Protein AF-A0A7Y0QI27-F1 (afdb_monomer_lite)

Sequence (361 aa):
MPEPATVGGGTGGGQGPGGLGHGADDLVNPGGVTPGTPDTDGVDIPPRAPGTADEPPLGDGPSVGEPDGEPGRVAIDADGQPHLINTRDDLIAQQPNFEDALARELDEREVTVEAFTKLVRTPLHQLDPGDIDLLLDVRHAMPAVLADDVLQKLLQPEDARAILGDELFLELGGQALVDFLEGSKGNVSRTLDGFVARAADVMGLDTTSLFDKLVLGYSPSTFRAGDPMFGIRFRAGDAGDAFSSLAVPDDVLKALRELPLEIRHLDEGVRSDAIRSWFTDSHPDLAQWADRALDETNLFRGNGFGGSKADFAPEFRFESIFRMPEGAELWRIGPEGDQQLAAVFHAREWRLVAEQPGVAP

Secondary structure (DSSP, 8-state):
---------------PPPP----------PPP-PPPPPP------PPPP----PPPP-------PPP------EEEETT--EEE----HHHHTTSPPHHHHHHHHHHHTT--HHHHHHHHHS-GGG--HHHHHHHHHHHHHSPPPPTTSEEEEEEPHHHHHHHHHHHHHHHHH-HHHHHHTTT-------EE-SEEEEGGGGTT--HHHHHHHTTTTSTT----TTS-EEEEEEEGGGGGGGGGGEE-S-HHHHHGGG--HHHHTS-HHHHHHHHHHHHHHH-TTTHHHHHHHT-TT-S--SSSEEEETTEEEE-EEESS-EEPPTT-EEEEE-TTS-EEEEEEEETTEEEEEEE------

Organism: Cellulomonas fimi (NCBI:txid1708)

Foldseek 3Di:
DDDDDDDDDDDDDDDDDDDDDPDPPDPPPPDDDDDDDDDDDDDDDDDDDDDDDDDDDDDDPDDPPPPPDDQAFWWAFPVRDTAGAQQDPVNQLPDDAQVVQLVVLCVVVVHDLQNVLVLLLPALLQDDLVSLVSLVVSLVSGDDADQQFKKKDWDQLQLVCVAQPDPVSCVQQPPVLVVLCVPPHHDPDQKDFWKIAGCSHCAQDFQQQVCFQQVQPFPPGSDDQLTKIKMKMDGLNLLPPLSVQKFQLQVLSVVCSVDDPVLSPDDSVVSLVVSLVCCVVPVVVCSVVSVQLNPSRHQNVSSQWGGHDSHIGGMIGGPDMGGDGFQIWMWIQHRSRDIDTAWGQHPSGTTGTDTDPPPND

Structure (mmCIF, N/CA/C/O backbone):
data_AF-A0A7Y0QI27-F1
#
_entry.id   AF-A0A7Y0QI27-F1
#
loop_
_atom_site.group_PDB
_atom_site.id
_atom_site.type_symbol
_atom_site.label_atom_id
_atom_site.label_alt_id
_atom_site.label_comp_id
_atom_site.label_asym_id
_atom_site.label_entity_id
_atom_site.label_seq_id
_atom_site.pdbx_PDB_ins_code
_atom_site.Cartn_x
_atom_site.Cartn_y
_atom_site.Cartn_z
_atom_site.occupancy
_atom_site.B_iso_or_equiv
_atom_site.auth_seq_id
_atom_site.auth_comp_id
_atom_site.auth_asym_id
_atom_site.auth_atom_id
_atom_site.pdbx_PDB_model_num
ATOM 1 N N . MET A 1 1 ? 19.947 65.816 -10.118 1.00 45.41 1 MET A N 1
ATOM 2 C CA . MET A 1 1 ? 19.421 64.700 -10.926 1.00 45.41 1 MET A CA 1
ATOM 3 C C . MET A 1 1 ? 18.035 64.397 -10.390 1.00 45.41 1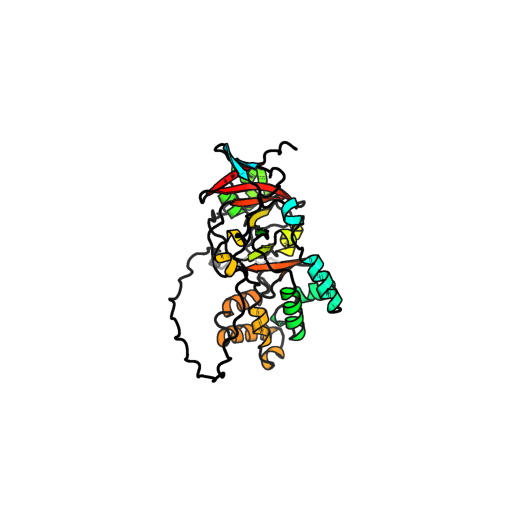 MET A C 1
ATOM 5 O O . MET A 1 1 ? 17.960 64.084 -9.209 1.00 45.41 1 MET A O 1
ATOM 9 N N . PRO A 1 2 ? 16.965 64.643 -11.159 1.00 41.97 2 PRO A N 1
ATOM 10 C CA . PRO A 1 2 ? 15.601 64.466 -10.681 1.00 41.97 2 PRO A CA 1
ATOM 11 C C . PRO A 1 2 ? 15.101 63.039 -10.941 1.00 41.97 2 PRO A C 1
ATOM 13 O O . PRO A 1 2 ? 15.469 62.416 -11.937 1.00 41.97 2 PRO A O 1
ATOM 16 N N . GLU A 1 3 ? 14.270 62.550 -10.025 1.00 43.56 3 GLU A N 1
ATOM 17 C CA . GLU A 1 3 ? 13.476 61.325 -10.151 1.00 43.56 3 GLU A CA 1
ATOM 18 C C . GLU A 1 3 ? 12.496 61.399 -11.332 1.00 43.56 3 GLU A C 1
ATOM 20 O O . GLU A 1 3 ? 11.999 62.485 -11.648 1.00 43.56 3 GLU A O 1
ATOM 25 N N . PRO A 1 4 ? 12.110 60.253 -11.915 1.00 50.72 4 PRO A N 1
ATOM 26 C CA . PRO A 1 4 ? 10.841 60.137 -12.608 1.00 50.72 4 PRO A CA 1
ATOM 27 C C . PRO A 1 4 ? 9.813 59.366 -11.769 1.00 50.72 4 PRO A C 1
ATOM 29 O O . PRO A 1 4 ? 10.045 58.247 -11.312 1.00 50.72 4 PRO A O 1
ATOM 32 N N . ALA A 1 5 ? 8.646 59.991 -11.629 1.00 42.41 5 ALA A N 1
ATOM 33 C CA . ALA A 1 5 ? 7.432 59.414 -11.082 1.00 42.41 5 ALA A CA 1
ATOM 34 C C . ALA A 1 5 ? 6.698 58.520 -12.105 1.00 42.41 5 ALA A C 1
ATOM 36 O O . ALA A 1 5 ? 6.599 58.849 -13.284 1.00 42.41 5 ALA A O 1
ATOM 37 N N . THR A 1 6 ? 6.175 57.415 -11.574 1.00 41.53 6 THR A N 1
ATOM 38 C CA . THR A 1 6 ? 4.878 56.745 -11.794 1.00 41.53 6 THR A CA 1
ATOM 39 C C . THR A 1 6 ? 4.228 56.720 -13.186 1.00 41.53 6 THR A C 1
ATOM 41 O O . THR A 1 6 ? 3.754 57.737 -13.684 1.00 41.53 6 THR A O 1
ATOM 44 N N . VAL A 1 7 ? 3.969 55.503 -13.689 1.00 35.88 7 VAL A N 1
ATOM 45 C CA . VAL A 1 7 ? 2.790 55.183 -14.520 1.00 35.88 7 VAL A CA 1
ATOM 46 C C . VAL A 1 7 ? 2.216 53.840 -14.059 1.00 35.88 7 VAL A C 1
ATOM 48 O O . VAL A 1 7 ? 2.919 52.835 -14.033 1.00 35.88 7 VAL A O 1
ATOM 51 N N . GLY A 1 8 ? 0.943 53.849 -13.661 1.00 31.64 8 GLY A N 1
ATOM 52 C CA . GLY A 1 8 ? 0.163 52.653 -13.357 1.00 31.64 8 GLY A CA 1
ATOM 53 C C . GLY A 1 8 ? -0.535 52.085 -14.591 1.00 31.64 8 GLY A C 1
ATOM 54 O O . GLY A 1 8 ? -0.702 52.766 -15.601 1.00 31.64 8 GLY A O 1
ATOM 55 N N . GLY A 1 9 ? -0.998 50.843 -14.472 1.00 29.86 9 GLY A N 1
ATOM 56 C CA . GLY A 1 9 ? -1.926 50.239 -15.419 1.00 29.86 9 GLY A CA 1
ATOM 57 C C . GLY A 1 9 ? -2.077 48.735 -15.213 1.00 29.86 9 GLY A C 1
ATOM 58 O O . GLY A 1 9 ? -1.084 48.024 -15.127 1.00 29.86 9 GLY A O 1
ATOM 59 N N . GLY A 1 10 ? -3.326 48.265 -15.195 1.00 27.64 10 GLY A N 1
ATOM 60 C CA . GLY A 1 10 ? -3.654 46.895 -15.594 1.00 27.64 10 GLY A CA 1
ATOM 61 C C . GLY A 1 10 ? -4.203 45.983 -14.505 1.00 27.64 10 GLY A C 1
ATOM 62 O O . GLY A 1 10 ? -3.518 45.097 -14.016 1.00 27.64 10 GLY A O 1
ATOM 63 N N . THR A 1 11 ? -5.487 46.150 -14.205 1.00 34.75 11 THR A N 1
ATOM 64 C CA . THR A 1 11 ? -6.376 45.099 -13.695 1.00 34.75 11 THR A CA 1
ATOM 65 C C . THR A 1 11 ? -6.359 43.874 -14.617 1.00 34.75 11 THR A C 1
ATOM 67 O O . THR A 1 11 ? -6.766 43.982 -15.774 1.00 34.75 11 THR A O 1
ATOM 70 N N . GLY A 1 12 ? -5.947 42.714 -14.105 1.00 27.89 12 GLY A N 1
ATOM 71 C CA . GLY A 1 12 ? -6.054 41.423 -14.784 1.00 27.89 12 GLY A CA 1
ATOM 72 C C . GLY A 1 12 ? -6.519 40.363 -13.795 1.00 27.89 12 GLY A C 1
ATOM 73 O O . GLY A 1 12 ? -5.736 39.891 -12.978 1.00 27.89 12 GLY A O 1
ATOM 74 N N . GLY A 1 13 ? -7.813 40.042 -13.832 1.00 32.53 13 GLY A N 1
ATOM 75 C CA . GLY A 1 13 ? -8.389 38.932 -13.081 1.00 32.53 13 GLY A CA 1
ATOM 76 C C . GLY A 1 13 ? -7.909 37.609 -13.667 1.00 32.53 13 GLY A C 1
ATOM 77 O O . GLY A 1 13 ? -8.304 37.245 -14.771 1.00 32.53 13 GLY A O 1
ATOM 78 N N . GLY A 1 14 ? -7.052 36.909 -12.928 1.00 25.64 14 GLY A N 1
ATOM 79 C CA . GLY A 1 14 ? -6.711 35.519 -13.193 1.00 25.64 14 GLY A CA 1
ATOM 80 C C . GLY A 1 14 ? -7.760 34.617 -12.559 1.00 25.64 14 GLY A C 1
ATOM 81 O O . GLY A 1 14 ? -7.806 34.483 -11.338 1.00 25.64 14 GLY A O 1
ATOM 82 N N . GLN A 1 15 ? -8.614 34.023 -13.390 1.00 31.62 15 GLN A N 1
ATOM 83 C CA . GLN A 1 15 ? -9.361 32.821 -13.036 1.00 31.62 15 GLN A CA 1
ATOM 84 C C . GLN A 1 15 ? -8.342 31.733 -12.683 1.00 31.62 15 GLN A C 1
ATOM 86 O O . GLN A 1 15 ? -7.547 31.330 -13.531 1.00 31.62 15 GLN A O 1
ATOM 91 N N . GLY A 1 16 ? -8.323 31.316 -11.418 1.00 26.94 16 GLY A N 1
ATOM 92 C CA . GLY A 1 16 ? -7.515 30.185 -10.978 1.00 26.94 16 GLY A CA 1
ATOM 93 C C . GLY A 1 16 ? -8.040 28.884 -11.599 1.00 26.94 16 GLY A C 1
ATOM 94 O O . GLY A 1 16 ? -9.259 28.740 -11.742 1.00 26.94 16 GLY A O 1
ATOM 95 N N . PRO A 1 17 ? -7.161 27.945 -11.985 1.00 32.09 17 PRO A N 1
ATOM 96 C CA . PRO A 1 17 ? -7.593 26.622 -12.403 1.00 32.09 17 PRO A CA 1
ATOM 97 C C . PRO A 1 17 ? -8.220 25.896 -11.207 1.00 32.09 17 PRO A C 1
ATOM 99 O O . PRO A 1 17 ? -7.683 25.909 -10.099 1.00 32.09 17 PRO A O 1
ATOM 102 N N . GLY A 1 18 ? -9.410 25.342 -11.445 1.00 27.08 18 GLY A N 1
ATOM 103 C CA . GLY A 1 18 ? -10.237 24.676 -10.450 1.00 27.08 18 GLY A CA 1
ATOM 104 C C . GLY A 1 18 ? -9.540 23.477 -9.816 1.00 27.08 18 GLY A C 1
ATOM 105 O O . GLY A 1 18 ? -8.802 22.746 -10.474 1.00 27.08 18 GLY A O 1
ATOM 106 N N . GLY A 1 19 ? -9.801 23.297 -8.521 1.00 25.94 19 GLY A N 1
ATOM 107 C CA . GLY A 1 19 ? -9.359 22.141 -7.760 1.00 25.94 19 GLY A CA 1
ATOM 108 C C . GLY A 1 19 ? -9.926 20.855 -8.351 1.00 25.94 19 GLY A C 1
ATOM 109 O O . GLY A 1 19 ? -11.138 20.713 -8.517 1.00 25.94 19 GLY A O 1
ATOM 110 N N . LEU A 1 20 ? -9.026 19.928 -8.662 1.00 29.33 20 LEU A N 1
ATOM 111 C CA . LEU A 1 20 ? -9.353 18.539 -8.931 1.00 29.33 20 LEU A CA 1
ATOM 112 C C . LEU A 1 20 ? -9.717 17.903 -7.590 1.00 29.33 20 LEU A C 1
ATOM 114 O O . LEU A 1 20 ? -8.858 17.629 -6.757 1.00 29.33 20 LEU A O 1
ATOM 118 N N . GLY A 1 21 ? -11.017 17.755 -7.359 1.00 27.84 21 GLY A N 1
ATOM 119 C CA . GLY A 1 21 ? -11.525 16.945 -6.268 1.00 27.84 21 GLY A CA 1
ATOM 120 C C . GLY A 1 21 ? -11.250 15.478 -6.571 1.00 27.84 21 GLY A C 1
ATOM 121 O O . GLY A 1 21 ? -11.711 14.962 -7.588 1.00 27.84 21 GLY A O 1
ATOM 122 N N . HIS A 1 22 ? -10.536 14.802 -5.675 1.00 37.50 22 HIS A N 1
ATOM 123 C CA . HIS A 1 22 ? -10.571 13.348 -5.581 1.00 37.50 22 HIS A CA 1
ATOM 124 C C . HIS A 1 22 ? -11.907 12.944 -4.955 1.00 37.50 22 HIS A C 1
ATOM 126 O O . HIS A 1 22 ? -12.010 12.648 -3.771 1.00 37.50 22 HIS A O 1
ATOM 132 N N . GLY A 1 23 ? -12.956 13.020 -5.769 1.00 29.55 23 GLY A N 1
ATOM 133 C CA . GLY A 1 23 ? -14.203 12.313 -5.547 1.00 29.55 23 GLY A CA 1
ATOM 134 C C . GLY A 1 23 ? -14.191 11.080 -6.434 1.00 29.55 23 GLY A C 1
ATOM 135 O O . GLY A 1 23 ? -14.099 11.198 -7.654 1.00 29.55 23 GLY A O 1
ATOM 136 N N . ALA A 1 24 ? -14.274 9.906 -5.822 1.00 41.31 24 ALA A N 1
ATOM 137 C CA . ALA A 1 24 ? -14.662 8.676 -6.492 1.00 41.31 24 ALA A CA 1
ATOM 138 C C . ALA A 1 24 ? -16.160 8.734 -6.855 1.00 41.31 24 ALA A C 1
ATOM 140 O O . ALA A 1 24 ? -16.949 7.949 -6.344 1.00 41.31 24 ALA A O 1
ATOM 141 N N . ASP A 1 25 ? -16.543 9.676 -7.720 1.00 31.98 25 ASP A N 1
ATOM 142 C CA . ASP A 1 25 ? -17.892 9.782 -8.272 1.00 31.98 25 ASP A CA 1
ATOM 143 C C . ASP A 1 25 ? -17.832 9.807 -9.809 1.00 31.98 25 ASP A C 1
ATOM 145 O O . ASP A 1 25 ? -17.052 10.539 -10.418 1.00 31.98 25 ASP A O 1
ATOM 149 N N . ASP A 1 26 ? -18.691 8.971 -10.399 1.00 31.70 26 ASP A N 1
ATOM 150 C CA . ASP A 1 26 ? -18.937 8.708 -11.824 1.00 31.70 26 ASP A CA 1
ATOM 151 C C . ASP A 1 26 ? -17.940 7.814 -12.588 1.00 31.70 26 ASP A C 1
ATOM 153 O O . ASP A 1 26 ? -17.485 8.111 -13.693 1.00 31.70 26 ASP A O 1
ATOM 157 N N . LEU A 1 27 ? -17.768 6.585 -12.087 1.00 33.28 27 LEU A N 1
ATOM 158 C CA . LEU A 1 27 ? -17.639 5.425 -12.976 1.00 33.28 27 LEU A CA 1
ATOM 159 C C . LEU A 1 27 ? -19.010 5.108 -13.598 1.00 33.28 27 LEU A C 1
ATOM 161 O O . LEU A 1 27 ? -19.742 4.223 -13.153 1.00 33.28 27 LEU A O 1
ATOM 165 N N . VAL A 1 28 ? -19.363 5.838 -14.658 1.00 31.03 28 VAL A N 1
ATOM 166 C CA . VAL A 1 28 ? -20.395 5.387 -15.597 1.00 31.03 28 VAL A CA 1
ATOM 167 C C . VAL A 1 28 ? -19.848 4.150 -16.297 1.00 31.03 28 VAL A C 1
ATOM 169 O O . VAL A 1 28 ? -19.005 4.246 -17.180 1.00 31.03 28 VAL A O 1
ATOM 172 N N . ASN A 1 29 ? -20.331 2.989 -15.872 1.00 30.31 29 ASN A N 1
ATOM 173 C CA . ASN A 1 29 ? -20.113 1.693 -16.500 1.00 30.31 29 ASN A CA 1
ATOM 174 C C . ASN A 1 29 ? -20.606 1.745 -17.967 1.00 30.31 29 ASN A C 1
ATOM 176 O O . ASN A 1 29 ? -21.825 1.809 -18.177 1.00 30.31 29 ASN A O 1
ATOM 180 N N . PRO A 1 30 ? -19.738 1.758 -19.001 1.00 29.45 30 PRO A N 1
ATOM 181 C CA . PRO A 1 30 ? -20.207 1.584 -20.364 1.00 29.45 30 PRO A CA 1
ATOM 182 C C . PRO A 1 30 ? -20.560 0.106 -20.530 1.00 29.45 30 PRO A C 1
ATOM 184 O O . PRO A 1 30 ? -19.752 -0.781 -20.273 1.00 29.45 30 PRO A O 1
ATOM 187 N N . GLY A 1 31 ? -21.820 -0.139 -20.886 1.00 25.55 31 GLY A N 1
ATOM 188 C CA . GLY A 1 31 ? -22.453 -1.449 -20.841 1.00 25.55 31 GLY A CA 1
ATOM 189 C C . GLY A 1 31 ? -21.630 -2.585 -21.447 1.00 25.55 31 GLY A C 1
ATOM 190 O O . GLY A 1 31 ? -21.031 -2.456 -22.513 1.00 25.55 31 GLY A O 1
ATOM 191 N N . GLY A 1 32 ? -21.689 -3.727 -20.760 1.00 27.64 32 GLY A N 1
ATOM 192 C CA . GLY A 1 32 ? -21.178 -4.996 -21.243 1.00 27.64 32 GLY A CA 1
ATOM 193 C C . GLY A 1 32 ? -21.753 -5.336 -22.613 1.00 27.64 32 GLY A C 1
ATOM 194 O O . GLY A 1 32 ? -22.955 -5.553 -22.775 1.00 27.64 32 GLY A O 1
ATOM 195 N N . VAL A 1 33 ? -20.859 -5.412 -23.590 1.00 27.62 33 VAL A N 1
ATOM 196 C CA . VAL A 1 33 ? -21.078 -6.125 -24.840 1.00 27.62 33 VAL A CA 1
ATOM 197 C C . VAL A 1 33 ? -20.253 -7.394 -24.708 1.00 27.62 33 VAL A C 1
ATOM 199 O O . VAL A 1 33 ? -19.030 -7.328 -24.696 1.00 27.62 33 VAL A O 1
ATOM 202 N N . THR A 1 34 ? -20.904 -8.539 -24.537 1.00 29.23 34 THR A N 1
ATOM 203 C CA . THR A 1 34 ? -20.257 -9.851 -24.604 1.00 29.23 34 THR A CA 1
ATOM 204 C C . THR A 1 34 ? -19.854 -10.135 -26.053 1.00 29.23 34 THR A C 1
ATOM 206 O O . THR A 1 34 ? -20.738 -10.237 -26.910 1.00 29.23 34 THR A O 1
ATOM 209 N N . PRO A 1 35 ? -18.559 -10.298 -26.378 1.00 30.19 35 PRO A N 1
ATOM 210 C CA . PRO A 1 35 ? -18.157 -10.862 -27.655 1.00 30.19 35 PRO A CA 1
ATOM 211 C C . PRO A 1 35 ? -18.324 -12.381 -27.582 1.00 30.19 35 PRO A C 1
ATOM 213 O O . PRO A 1 35 ? -17.867 -13.030 -26.641 1.00 30.19 35 PRO A O 1
ATOM 216 N N . GLY A 1 36 ? -19.033 -12.931 -28.566 1.00 28.00 36 GLY A N 1
ATOM 217 C CA . GLY A 1 36 ? -19.278 -14.360 -28.692 1.00 28.00 36 GLY A CA 1
ATOM 218 C C . GLY A 1 36 ? -17.986 -15.171 -28.775 1.00 28.00 36 GLY A C 1
ATOM 219 O O . GLY A 1 36 ? -16.999 -14.761 -29.382 1.00 28.00 36 GLY A O 1
ATOM 220 N N . THR A 1 37 ? -18.034 -16.342 -28.155 1.00 30.31 37 THR A N 1
ATOM 221 C CA . THR A 1 37 ? -17.027 -17.397 -28.209 1.00 30.31 37 THR A CA 1
ATOM 222 C C . THR A 1 37 ? -16.809 -17.838 -29.664 1.00 30.31 37 THR A C 1
ATOM 224 O O . THR A 1 37 ? -17.794 -18.174 -30.325 1.00 30.31 37 THR A O 1
ATOM 227 N N . PRO A 1 38 ? -15.573 -17.864 -30.194 1.00 31.70 38 PRO A N 1
ATOM 228 C CA . PRO A 1 38 ? -15.295 -18.576 -31.429 1.00 31.70 38 PRO A CA 1
ATOM 229 C C . PRO A 1 38 ? -15.170 -20.076 -31.148 1.00 31.70 38 PRO A C 1
ATOM 231 O O . PRO A 1 38 ? -14.455 -20.490 -30.233 1.00 31.70 38 PRO A O 1
ATOM 234 N N . ASP A 1 39 ? -15.872 -20.861 -31.963 1.00 31.98 39 ASP A N 1
ATOM 235 C CA . ASP A 1 39 ? -15.743 -22.311 -32.082 1.00 31.98 39 ASP A CA 1
ATOM 236 C C . ASP A 1 39 ? -14.271 -22.713 -32.259 1.00 31.98 39 ASP A C 1
ATOM 238 O O . ASP A 1 39 ? -13.591 -22.248 -33.177 1.00 31.98 39 ASP A O 1
ATOM 242 N N . THR A 1 40 ? -13.778 -23.598 -31.392 1.00 33.50 40 THR A N 1
ATOM 243 C CA . THR A 1 40 ? -12.509 -24.294 -31.603 1.00 33.50 40 THR A CA 1
ATOM 244 C C . THR A 1 40 ? -12.770 -25.629 -32.285 1.00 33.50 40 THR A C 1
ATOM 246 O O . THR A 1 40 ? -13.382 -26.543 -31.731 1.00 33.50 40 THR A O 1
ATOM 249 N N . ASP A 1 41 ? -12.290 -25.707 -33.524 1.00 31.61 41 ASP A N 1
ATOM 250 C CA . ASP A 1 41 ? -12.228 -26.913 -34.336 1.00 31.61 41 ASP A CA 1
ATOM 251 C C . ASP A 1 41 ? -11.461 -28.043 -33.639 1.00 31.61 41 ASP A C 1
ATOM 253 O O . ASP A 1 41 ? -10.467 -27.847 -32.933 1.00 31.61 41 ASP A O 1
ATOM 257 N N . GLY A 1 42 ? -11.971 -29.251 -33.867 1.00 30.25 42 GLY A N 1
ATOM 258 C CA . GLY A 1 42 ? -11.597 -30.467 -33.173 1.00 30.25 42 GLY A CA 1
ATOM 259 C C . GLY A 1 42 ? -10.205 -30.997 -33.498 1.00 30.25 42 GLY A C 1
ATOM 260 O O . GLY A 1 42 ? -9.735 -30.982 -34.637 1.00 30.25 42 GLY A O 1
ATOM 261 N N . VAL A 1 43 ? -9.596 -31.585 -32.470 1.00 32.09 43 VAL A N 1
ATOM 262 C CA . VAL A 1 43 ? -8.495 -32.536 -32.604 1.00 32.09 43 VAL A CA 1
ATOM 263 C C . VAL A 1 43 ? -8.921 -33.835 -31.925 1.00 32.09 43 VAL A C 1
ATOM 265 O O . VAL A 1 43 ? -9.120 -33.888 -30.712 1.00 32.09 43 VAL A O 1
ATOM 268 N N . ASP A 1 44 ? -9.091 -34.871 -32.746 1.00 30.61 44 ASP A N 1
ATOM 269 C CA . ASP A 1 44 ? -9.387 -36.252 -32.366 1.00 30.61 44 ASP A CA 1
ATOM 270 C C . ASP A 1 44 ? -8.301 -36.818 -31.434 1.00 30.61 44 ASP A C 1
ATOM 272 O O . ASP A 1 44 ? -7.157 -37.034 -31.845 1.00 30.61 44 ASP A O 1
ATOM 276 N N . ILE A 1 45 ? -8.674 -37.127 -30.189 1.00 34.91 45 ILE A N 1
ATOM 277 C CA . ILE A 1 45 ? -7.879 -37.963 -29.280 1.00 34.91 45 ILE A CA 1
ATOM 278 C C . ILE A 1 45 ? -8.558 -39.341 -29.201 1.00 34.91 45 ILE A C 1
ATOM 280 O O . ILE A 1 45 ? -9.736 -39.416 -28.844 1.00 34.91 45 ILE A O 1
ATOM 284 N N . PRO A 1 46 ? -7.861 -40.451 -29.515 1.00 37.34 46 PRO A N 1
ATOM 285 C CA . PRO A 1 46 ? -8.465 -41.779 -29.503 1.00 37.34 46 PRO A CA 1
ATOM 286 C C . PRO A 1 46 ? -8.853 -42.231 -28.080 1.00 37.34 46 PRO A C 1
ATOM 288 O O . PRO A 1 46 ? -8.149 -41.921 -27.113 1.00 37.34 46 PRO A O 1
ATOM 291 N N . PRO A 1 47 ? -9.943 -43.011 -27.932 1.00 39.34 47 PRO A N 1
ATOM 292 C CA . PRO A 1 47 ? -10.478 -43.397 -26.631 1.00 39.34 47 PRO A CA 1
ATOM 293 C C . PRO A 1 47 ? -9.560 -44.392 -25.909 1.00 39.34 47 PRO A C 1
ATOM 295 O O . PRO A 1 47 ? -9.196 -45.444 -26.440 1.00 39.34 47 PRO A O 1
ATOM 298 N N . ARG A 1 48 ? -9.216 -44.069 -24.659 1.00 34.91 48 ARG A N 1
ATOM 299 C CA . ARG A 1 48 ? -8.482 -44.946 -23.739 1.00 34.91 48 ARG A CA 1
ATOM 300 C C . ARG A 1 48 ? -9.469 -45.895 -23.044 1.00 34.91 48 ARG A C 1
ATOM 302 O O . ARG A 1 48 ? -10.527 -45.473 -22.590 1.00 34.91 48 ARG A O 1
ATOM 309 N N . ALA A 1 49 ? -9.121 -47.180 -23.004 1.00 38.28 49 ALA A N 1
ATOM 310 C CA . ALA A 1 49 ? -9.930 -48.270 -22.455 1.00 38.28 49 ALA A CA 1
ATOM 311 C C . ALA A 1 49 ? -10.266 -48.096 -20.952 1.00 38.28 49 ALA A C 1
ATOM 313 O O . ALA A 1 49 ? -9.469 -47.502 -20.222 1.00 38.28 49 ALA A O 1
ATOM 314 N N . PRO A 1 50 ? -11.400 -48.650 -20.470 1.00 38.53 50 PRO A N 1
ATOM 315 C CA . PRO A 1 50 ? -11.833 -48.510 -19.084 1.00 38.53 50 PRO A CA 1
ATOM 316 C C . PRO A 1 50 ? -11.007 -49.424 -18.170 1.00 38.53 50 PRO A C 1
ATOM 318 O O . PRO A 1 50 ? -11.121 -50.648 -18.220 1.00 38.53 50 PRO A O 1
ATOM 321 N N . GLY A 1 51 ? -10.157 -48.819 -17.342 1.00 33.91 51 GLY A N 1
ATOM 322 C CA . GLY A 1 51 ? -9.495 -49.489 -16.228 1.00 33.91 51 GLY A CA 1
ATOM 323 C C . GLY A 1 51 ? -10.340 -49.351 -14.967 1.00 33.91 51 GLY A C 1
ATOM 324 O O . GLY A 1 51 ? -10.583 -48.244 -14.502 1.00 33.91 51 GLY A O 1
ATOM 325 N N . THR A 1 52 ? -10.787 -50.481 -14.429 1.00 44.50 52 THR A N 1
ATOM 326 C CA . THR A 1 52 ? -11.365 -50.616 -13.090 1.00 44.50 52 THR A CA 1
ATOM 327 C C . THR A 1 52 ? -10.289 -50.344 -12.041 1.00 44.50 52 THR A C 1
ATOM 329 O O . THR A 1 52 ? -9.323 -51.105 -11.956 1.00 44.50 52 THR A O 1
ATOM 332 N N . ALA A 1 53 ? -10.456 -49.287 -11.251 1.00 38.03 53 ALA A N 1
ATOM 333 C CA . ALA A 1 53 ? -9.686 -49.053 -10.038 1.00 38.03 53 ALA A CA 1
ATOM 334 C C . ALA A 1 53 ? -10.665 -48.775 -8.895 1.00 38.03 53 ALA A C 1
ATOM 336 O O . ALA A 1 53 ? -11.553 -47.936 -9.025 1.00 38.03 53 ALA A O 1
ATOM 337 N N . ASP A 1 54 ? -10.506 -49.560 -7.835 1.00 36.19 54 ASP A N 1
ATOM 338 C CA . ASP A 1 54 ? -11.267 -49.541 -6.594 1.00 36.19 54 ASP A CA 1
ATOM 339 C C . ASP A 1 54 ? -11.379 -48.132 -5.992 1.00 36.19 54 ASP A C 1
ATOM 341 O O . ASP A 1 54 ? -10.379 -47.430 -5.825 1.00 36.19 54 ASP A O 1
ATOM 345 N N . GLU A 1 55 ? -12.604 -47.743 -5.630 1.00 36.56 55 GLU A N 1
ATOM 346 C CA . GLU A 1 55 ? -12.864 -46.585 -4.775 1.00 36.56 55 GLU A CA 1
ATOM 347 C C . GLU A 1 55 ? -12.298 -46.848 -3.366 1.00 36.56 55 GLU A C 1
ATOM 349 O O . GLU A 1 55 ? -12.669 -47.844 -2.733 1.00 36.56 55 GLU A O 1
ATOM 354 N N . PRO A 1 56 ? -11.433 -45.972 -2.825 1.00 42.12 56 PRO A N 1
ATOM 355 C CA . PRO A 1 56 ? -11.142 -45.979 -1.402 1.00 42.12 56 PRO A CA 1
ATOM 356 C C . PRO A 1 56 ? -12.360 -45.438 -0.631 1.00 42.12 56 PRO A C 1
ATOM 358 O O . PRO A 1 56 ? -13.111 -44.612 -1.157 1.00 42.12 56 PRO A O 1
ATOM 361 N N . PRO A 1 57 ? -12.582 -45.890 0.616 1.00 42.53 57 PRO A N 1
ATOM 362 C CA . PRO A 1 57 ? -13.722 -45.452 1.407 1.00 42.53 57 PRO A CA 1
ATOM 363 C C . PRO A 1 57 ? -13.668 -43.939 1.627 1.00 42.53 57 PRO A C 1
ATOM 365 O O . PRO A 1 57 ? -12.614 -43.387 1.942 1.00 42.53 57 PRO A O 1
ATOM 368 N N . LEU A 1 58 ? -14.831 -43.301 1.472 1.00 40.69 58 LEU A N 1
ATOM 369 C CA . LEU A 1 58 ? -15.122 -41.932 1.887 1.00 40.69 58 LEU A CA 1
ATOM 370 C C . LEU A 1 58 ? -14.677 -41.753 3.345 1.00 40.69 58 LEU A C 1
ATOM 372 O O . LEU A 1 58 ? -15.367 -42.182 4.268 1.00 40.69 58 LEU A O 1
ATOM 376 N N . GLY A 1 59 ? -13.487 -41.183 3.527 1.00 34.09 59 GLY A N 1
ATOM 377 C CA . GLY A 1 59 ? -13.016 -40.710 4.817 1.00 34.09 59 GLY A CA 1
ATOM 378 C C . GLY A 1 59 ? -13.869 -39.526 5.239 1.00 34.09 59 GLY A C 1
ATOM 379 O O . GLY A 1 59 ? -14.163 -38.650 4.421 1.00 34.09 59 GLY A O 1
ATOM 380 N N . ASP A 1 60 ? -14.288 -39.547 6.500 1.00 39.56 60 ASP A N 1
ATOM 381 C CA . ASP A 1 60 ? -14.995 -38.459 7.159 1.00 39.56 60 ASP A CA 1
ATOM 382 C C . ASP A 1 60 ? -14.342 -37.113 6.818 1.00 39.56 60 ASP A C 1
ATOM 384 O O . ASP A 1 60 ? -13.115 -36.981 6.805 1.00 39.56 60 ASP A O 1
ATOM 388 N N . GLY A 1 61 ? -15.185 -36.137 6.468 1.00 37.62 61 GLY A N 1
ATOM 389 C CA . GLY A 1 61 ? -14.759 -34.814 6.024 1.00 37.62 61 GLY A CA 1
ATOM 390 C C . GLY A 1 61 ? -13.808 -34.135 7.015 1.00 37.62 61 GLY A C 1
ATOM 391 O O . GLY A 1 61 ? -13.741 -34.532 8.180 1.00 37.62 61 GLY A O 1
ATOM 392 N N . PRO A 1 62 ? -13.071 -33.100 6.574 1.00 33.78 62 PRO A N 1
ATOM 393 C CA . PRO A 1 62 ? -12.154 -32.380 7.441 1.00 33.78 62 PRO A CA 1
ATOM 394 C C . PRO A 1 62 ? -12.926 -31.852 8.650 1.00 33.78 62 PRO A C 1
ATOM 396 O O . PRO A 1 62 ? -13.750 -30.944 8.545 1.00 33.78 62 PRO A O 1
ATOM 399 N N . SER A 1 63 ? -12.668 -32.467 9.803 1.00 33.38 63 SER A N 1
ATOM 400 C CA . SER A 1 63 ? -13.017 -31.912 11.097 1.00 33.38 63 SER A CA 1
ATOM 401 C C . SER A 1 63 ? -12.337 -30.553 11.161 1.00 33.38 63 SER A C 1
ATOM 403 O O . SER A 1 63 ? -11.109 -30.484 11.172 1.00 33.38 63 SER A O 1
ATOM 405 N N . VAL A 1 64 ? -13.132 -29.484 11.152 1.00 38.81 64 VAL A N 1
ATOM 406 C CA . VAL A 1 64 ? -12.683 -28.147 11.539 1.00 38.81 64 VAL A CA 1
ATOM 407 C C . VAL A 1 64 ? -12.129 -28.322 12.947 1.00 38.81 64 VAL A C 1
ATOM 409 O O . VAL A 1 64 ? -12.890 -28.567 13.881 1.00 38.81 64 VAL A O 1
ATOM 412 N N . GLY A 1 65 ? -10.803 -28.367 13.073 1.00 36.34 65 GLY A N 1
ATOM 413 C CA . GLY A 1 65 ? -10.160 -28.434 14.374 1.00 36.34 65 GLY A CA 1
ATOM 414 C C . GLY A 1 65 ? -10.620 -27.219 15.160 1.00 36.34 65 GLY A C 1
ATOM 415 O O . GLY A 1 65 ? -10.492 -26.098 14.668 1.00 36.34 65 GLY A O 1
ATOM 416 N N . GLU A 1 66 ? -11.200 -27.442 16.338 1.00 38.12 66 GLU A N 1
ATOM 417 C CA . GLU A 1 66 ? -11.318 -26.372 17.319 1.00 38.12 66 GLU A CA 1
ATOM 418 C C . GLU A 1 66 ? -9.903 -25.814 17.505 1.00 38.12 66 GLU A C 1
ATOM 420 O O . GLU A 1 66 ? -8.990 -26.589 17.805 1.00 38.12 66 GLU A O 1
ATOM 425 N N . PRO A 1 67 ? -9.668 -24.522 17.227 1.00 47.19 67 PRO A N 1
ATOM 426 C CA . PRO A 1 67 ? -8.358 -23.954 17.455 1.00 47.19 67 PRO A CA 1
ATOM 427 C C . PRO A 1 67 ? -8.083 -24.082 18.952 1.00 47.19 67 PRO A C 1
ATOM 429 O O . PRO A 1 67 ? -8.840 -23.542 19.760 1.00 47.19 67 PRO A O 1
ATOM 432 N N . ASP A 1 68 ? -7.010 -24.790 19.312 1.00 46.00 68 ASP A N 1
ATOM 433 C CA . ASP A 1 68 ? -6.386 -24.793 20.644 1.00 46.00 68 ASP A CA 1
ATOM 434 C C . ASP A 1 68 ? -5.809 -23.389 20.939 1.00 46.00 68 ASP A C 1
ATOM 436 O O . ASP A 1 68 ? -4.612 -23.195 21.149 1.00 46.00 68 ASP A O 1
ATOM 440 N N . GLY A 1 69 ? -6.659 -22.368 20.835 1.00 48.41 69 GLY A N 1
ATOM 441 C CA . GLY A 1 69 ? -6.294 -20.968 20.846 1.00 48.41 69 GLY A CA 1
ATOM 442 C C . GLY A 1 69 ? -6.082 -20.502 22.270 1.00 48.41 69 GLY A C 1
ATOM 443 O O . GLY A 1 69 ? -6.977 -20.616 23.112 1.00 48.41 69 GLY A O 1
ATOM 444 N N . GLU A 1 70 ? -4.917 -19.907 22.524 1.00 53.66 70 GLU A N 1
ATOM 445 C CA . GLU A 1 70 ? -4.807 -18.925 23.596 1.00 53.66 70 GLU A CA 1
ATOM 446 C C . GLU A 1 70 ? -6.034 -18.001 23.541 1.00 53.66 70 GLU A C 1
ATOM 448 O O . GLU A 1 70 ? -6.452 -17.632 22.436 1.00 53.66 70 GLU A O 1
ATOM 453 N N . PRO A 1 71 ? -6.648 -17.652 24.686 1.00 60.00 71 PRO A N 1
ATOM 454 C CA . PRO A 1 71 ? -7.803 -16.769 24.692 1.00 60.00 71 PRO A CA 1
ATOM 455 C C . PRO A 1 71 ? -7.428 -15.481 23.957 1.00 60.00 71 PRO A C 1
ATOM 457 O O . PRO A 1 71 ? -6.629 -14.681 24.446 1.00 60.00 71 PRO A O 1
ATOM 460 N N . GLY A 1 72 ? -7.960 -15.325 22.741 1.00 68.94 72 GLY A N 1
ATOM 461 C CA . GLY A 1 72 ? -7.651 -14.180 21.902 1.00 68.94 72 GLY A CA 1
ATOM 462 C C . GLY A 1 72 ? -8.032 -12.895 22.626 1.00 68.94 72 GLY A C 1
ATOM 463 O O . GLY A 1 72 ? -8.953 -12.874 23.449 1.00 68.94 72 GLY A O 1
ATOM 464 N N . ARG A 1 73 ? -7.301 -11.811 22.356 1.00 84.94 73 ARG A N 1
ATOM 465 C CA . ARG A 1 73 ? -7.642 -10.520 22.956 1.00 84.94 73 ARG A CA 1
ATOM 466 C C . ARG A 1 73 ? -9.024 -10.094 22.481 1.00 84.94 73 ARG A C 1
ATOM 468 O O . ARG A 1 73 ? -9.365 -10.259 21.311 1.00 84.94 73 ARG A O 1
ATOM 475 N N . VAL A 1 74 ? -9.802 -9.554 23.410 1.00 90.62 74 VAL A N 1
ATOM 476 C CA . VAL A 1 74 ? -11.165 -9.098 23.161 1.00 90.62 74 VAL A CA 1
ATOM 477 C C . VAL A 1 74 ? -11.199 -7.583 23.304 1.00 90.62 74 VAL A C 1
ATOM 479 O O . VAL A 1 74 ? -10.737 -7.030 24.306 1.00 90.62 74 VAL A O 1
ATOM 482 N N . ALA A 1 75 ? -11.765 -6.916 22.307 1.00 92.44 75 ALA A N 1
ATOM 483 C CA . ALA A 1 75 ? -12.144 -5.516 22.381 1.00 92.44 75 ALA A CA 1
ATOM 484 C C . ALA A 1 75 ? -13.628 -5.429 22.753 1.00 92.44 75 ALA A C 1
ATOM 486 O O . ALA A 1 75 ? -14.427 -6.235 22.286 1.00 92.44 75 ALA A O 1
ATOM 487 N N . ILE A 1 76 ? -14.008 -4.472 23.595 1.00 94.69 76 ILE A N 1
ATOM 488 C CA . ILE A 1 76 ? -15.415 -4.246 23.947 1.00 94.69 76 ILE A CA 1
ATOM 489 C C . ILE A 1 76 ? -15.852 -2.924 23.324 1.00 94.69 76 ILE A C 1
ATOM 491 O O . ILE A 1 76 ? -15.151 -1.919 23.478 1.00 94.69 76 ILE A O 1
ATOM 495 N N . ASP A 1 77 ? -16.980 -2.923 22.616 1.00 95.25 77 ASP A N 1
ATOM 496 C CA . ASP A 1 77 ? -17.564 -1.692 22.081 1.00 95.25 77 ASP A CA 1
ATOM 497 C C . ASP A 1 77 ? -18.422 -0.939 23.115 1.00 95.25 77 ASP A C 1
ATOM 499 O O . ASP A 1 77 ? -18.622 -1.379 24.250 1.00 95.25 77 ASP A O 1
ATOM 503 N N . ALA A 1 78 ? -18.939 0.230 22.727 1.00 92.19 78 ALA A N 1
ATOM 504 C CA . ALA A 1 78 ? -19.769 1.067 23.595 1.00 92.19 78 ALA A CA 1
ATOM 505 C C . ALA A 1 78 ? -21.083 0.396 24.054 1.00 92.19 78 ALA A C 1
ATOM 507 O O . ALA A 1 78 ? -21.631 0.780 25.089 1.00 92.19 78 ALA A O 1
ATOM 508 N N . ASP A 1 79 ? -21.572 -0.604 23.314 1.00 94.81 79 ASP A N 1
ATOM 509 C CA . ASP A 1 79 ? -22.773 -1.374 23.647 1.00 94.81 79 ASP A CA 1
ATOM 510 C C . ASP A 1 79 ? -22.451 -2.568 24.574 1.00 94.81 79 ASP A C 1
ATOM 512 O O . ASP A 1 79 ? -23.351 -3.289 25.015 1.00 94.81 79 ASP A O 1
ATOM 516 N N . GLY A 1 80 ? -21.171 -2.772 24.910 1.00 94.06 80 GLY A N 1
ATOM 517 C CA . GLY A 1 80 ? -20.693 -3.888 25.722 1.00 94.06 80 GLY A CA 1
ATOM 518 C C . GLY A 1 80 ? -20.524 -5.188 24.933 1.00 94.06 80 GLY A C 1
ATOM 519 O O . GLY A 1 80 ? -20.368 -6.249 25.543 1.00 94.06 80 GLY A O 1
ATOM 520 N N . GLN A 1 81 ? -20.579 -5.135 23.600 1.00 95.31 81 GLN A N 1
ATOM 521 C CA . GLN A 1 81 ? -20.431 -6.306 22.747 1.00 95.31 81 GLN A CA 1
ATOM 522 C C . GLN A 1 81 ? -18.932 -6.663 22.613 1.00 95.31 81 GLN A C 1
ATOM 524 O O . GLN A 1 81 ? -18.108 -5.768 22.391 1.00 95.31 81 GLN A O 1
ATOM 529 N N . PRO A 1 82 ? -18.559 -7.949 22.789 1.00 94.88 82 PRO A N 1
ATOM 530 C CA . PRO A 1 82 ? -17.186 -8.408 22.623 1.00 94.88 82 PRO A CA 1
ATOM 531 C C . PRO A 1 82 ? -16.810 -8.744 21.173 1.00 94.88 82 PRO A C 1
ATOM 533 O O . PRO A 1 82 ? -17.407 -9.617 20.539 1.00 94.88 82 PRO A O 1
ATOM 536 N N . HIS A 1 83 ? -15.708 -8.148 20.723 1.00 94.31 83 HIS A N 1
ATOM 537 C CA . HIS A 1 83 ? -15.078 -8.356 19.422 1.00 94.31 83 HIS A CA 1
ATOM 538 C C . HIS A 1 83 ? -13.746 -9.085 19.595 1.00 94.31 83 HIS A C 1
ATOM 540 O O . HIS A 1 83 ? -12.879 -8.638 20.346 1.00 94.31 83 HIS A O 1
ATOM 546 N N . LEU A 1 84 ? -13.571 -10.214 18.909 1.00 92.44 84 LEU A N 1
ATOM 547 C CA . LEU A 1 84 ? -12.299 -10.936 18.895 1.00 92.44 84 LEU A CA 1
ATOM 548 C C . LEU A 1 84 ? -11.306 -10.216 17.978 1.00 92.44 84 LEU A C 1
ATOM 550 O O . LEU A 1 84 ? -11.624 -9.971 16.817 1.00 92.44 84 LEU A O 1
ATOM 554 N N . ILE A 1 85 ? -10.110 -9.924 18.487 1.00 92.62 85 ILE A N 1
ATOM 555 C CA . ILE A 1 85 ? -9.057 -9.258 17.718 1.00 92.62 85 ILE A CA 1
ATOM 556 C C . ILE A 1 85 ? -8.197 -10.318 17.023 1.00 92.62 85 ILE A C 1
ATOM 558 O O . ILE A 1 85 ? -7.523 -11.114 17.682 1.00 92.62 85 ILE A O 1
ATOM 562 N N . ASN A 1 86 ? -8.198 -10.308 15.694 1.00 92.00 86 ASN A N 1
ATOM 563 C CA . ASN A 1 86 ? -7.610 -11.333 14.837 1.00 92.00 86 ASN A CA 1
ATOM 564 C C . ASN A 1 86 ? -6.506 -10.814 13.905 1.00 92.00 86 ASN A C 1
ATOM 566 O O . ASN A 1 86 ? -5.906 -11.627 13.200 1.00 92.00 86 ASN A O 1
ATOM 570 N N . THR A 1 87 ? -6.220 -9.505 13.890 1.00 95.12 87 THR A N 1
ATOM 571 C CA . THR A 1 87 ? -5.182 -8.909 13.019 1.00 95.12 87 THR A CA 1
ATOM 572 C C . THR A 1 87 ? -4.027 -8.247 13.785 1.00 95.12 87 THR A C 1
ATOM 574 O O . THR A 1 87 ? -3.409 -7.279 13.337 1.00 95.12 87 THR A O 1
ATOM 577 N N . ARG A 1 88 ? -3.714 -8.788 14.968 1.00 91.31 88 ARG A N 1
ATOM 578 C CA . ARG A 1 88 ? -2.599 -8.334 15.812 1.00 91.31 88 ARG A CA 1
ATOM 579 C C . ARG A 1 88 ? -1.236 -8.732 15.247 1.00 91.31 88 ARG A C 1
ATOM 581 O O . ARG A 1 88 ? -1.100 -9.769 14.601 1.00 91.31 88 ARG A O 1
ATOM 588 N N . ASP A 1 89 ? -0.213 -7.954 15.589 1.00 92.25 89 ASP A N 1
ATOM 589 C CA . ASP A 1 89 ? 1.166 -8.176 15.138 1.00 92.25 89 ASP A CA 1
ATOM 590 C C . ASP A 1 89 ? 1.726 -9.559 15.513 1.00 92.25 89 ASP A C 1
ATOM 592 O O . ASP A 1 89 ? 2.454 -10.145 14.727 1.00 92.25 89 ASP A O 1
ATOM 596 N N . ASP A 1 90 ? 1.369 -10.139 16.662 1.00 89.50 90 ASP A N 1
ATOM 597 C CA . ASP A 1 90 ? 1.810 -11.489 17.061 1.00 89.50 90 ASP A CA 1
ATOM 598 C C . ASP A 1 90 ? 1.198 -12.613 16.210 1.00 89.50 90 ASP A C 1
ATOM 600 O O . ASP A 1 90 ? 1.802 -13.678 16.060 1.00 89.50 90 ASP A O 1
ATOM 604 N N . LEU A 1 91 ? 0.022 -12.372 15.625 1.00 88.81 91 LEU A N 1
ATOM 605 C CA . LEU A 1 91 ? -0.592 -13.267 14.643 1.00 88.81 91 LEU A CA 1
ATOM 606 C C . LEU A 1 91 ? 0.020 -13.047 13.254 1.00 88.81 91 LEU A C 1
ATOM 608 O O . LEU A 1 91 ? 0.285 -14.005 12.531 1.00 88.81 91 LEU A O 1
ATOM 612 N N . ILE A 1 92 ? 0.292 -11.789 12.901 1.00 94.38 92 ILE A N 1
ATOM 613 C CA . ILE A 1 92 ? 0.895 -11.399 11.621 1.00 94.38 92 ILE A CA 1
ATOM 614 C C . ILE A 1 92 ? 2.353 -11.860 11.520 1.00 94.38 92 ILE A C 1
ATOM 616 O O . ILE A 1 92 ? 2.774 -12.301 10.457 1.00 94.38 92 ILE A O 1
ATOM 620 N N . ALA A 1 93 ? 3.117 -11.817 12.614 1.00 93.06 93 ALA A N 1
ATOM 621 C CA . ALA A 1 93 ? 4.538 -12.172 12.653 1.00 93.06 93 ALA A CA 1
ATOM 622 C C . ALA A 1 93 ? 4.828 -13.632 12.265 1.00 93.06 93 ALA A C 1
ATOM 624 O O . ALA A 1 93 ? 5.978 -13.993 12.028 1.00 93.06 93 ALA A O 1
ATOM 625 N N . GLN A 1 94 ? 3.796 -14.476 12.219 1.00 90.94 94 GLN A N 1
ATOM 626 C CA . GLN A 1 94 ? 3.888 -15.869 11.786 1.00 90.94 94 GLN A CA 1
ATOM 627 C C . GLN A 1 94 ? 3.727 -16.025 10.263 1.00 90.94 94 GLN A C 1
ATOM 629 O O . GLN A 1 94 ? 3.996 -17.102 9.731 1.00 90.94 94 GLN A O 1
ATOM 634 N N . GLN A 1 95 ? 3.285 -14.978 9.559 1.00 93.69 95 GLN A N 1
ATOM 635 C CA . GLN A 1 95 ? 3.092 -14.990 8.111 1.00 93.69 95 GLN A CA 1
ATOM 636 C C . GLN A 1 95 ? 4.432 -14.806 7.377 1.00 93.69 95 GLN A C 1
ATOM 638 O O . GLN A 1 95 ? 5.324 -14.120 7.881 1.00 93.69 95 GLN A O 1
ATOM 643 N N . PRO A 1 96 ? 4.597 -15.378 6.169 1.00 92.62 96 PRO A N 1
ATOM 644 C CA . PRO A 1 96 ? 5.818 -15.205 5.387 1.00 92.62 96 PRO A CA 1
ATOM 645 C C . PRO A 1 96 ? 6.082 -13.733 5.036 1.00 92.62 96 PRO A C 1
ATOM 647 O O . PRO A 1 96 ? 5.297 -13.118 4.309 1.00 92.62 96 PRO A O 1
ATOM 650 N N . ASN A 1 97 ? 7.217 -13.188 5.475 1.00 87.62 97 ASN A N 1
ATOM 651 C CA . ASN A 1 97 ? 7.682 -11.851 5.096 1.00 87.62 97 ASN A CA 1
ATOM 652 C C . ASN A 1 97 ? 8.309 -11.879 3.687 1.00 87.62 97 ASN A C 1
ATOM 654 O O . ASN A 1 97 ? 9.030 -12.814 3.333 1.00 87.62 97 ASN A O 1
ATOM 658 N N . PHE A 1 98 ? 8.033 -10.863 2.865 1.00 94.06 98 PHE A N 1
ATOM 659 C CA . PHE A 1 98 ? 8.664 -10.722 1.553 1.00 94.06 98 PHE A CA 1
ATOM 660 C C . PHE A 1 98 ? 10.179 -10.485 1.610 1.00 94.06 98 PHE A C 1
ATOM 662 O O . PHE A 1 98 ? 10.854 -10.842 0.655 1.00 94.06 98 PHE A O 1
ATOM 669 N N . GLU A 1 99 ? 10.730 -9.901 2.679 1.00 93.81 99 GLU A N 1
ATOM 670 C CA . GLU A 1 99 ? 12.160 -9.559 2.759 1.00 93.81 99 GLU A CA 1
ATOM 671 C C . GLU A 1 99 ? 13.051 -10.808 2.708 1.00 93.81 99 GLU A C 1
ATOM 673 O O . GLU A 1 99 ? 14.065 -10.811 2.009 1.00 93.81 99 GLU A O 1
ATOM 678 N N . ASP A 1 100 ? 12.628 -11.899 3.354 1.00 93.06 100 ASP A N 1
ATOM 679 C CA . ASP A 1 100 ? 13.327 -13.189 3.306 1.00 93.06 100 ASP A CA 1
ATOM 680 C C . ASP A 1 100 ? 13.282 -13.800 1.899 1.00 93.06 100 ASP A C 1
ATOM 682 O O . ASP A 1 100 ? 14.290 -14.295 1.386 1.00 93.06 100 ASP A O 1
ATOM 686 N N . ALA A 1 101 ? 12.111 -13.743 1.253 1.00 95.19 101 ALA A N 1
ATOM 687 C CA . ALA A 1 101 ? 11.954 -14.204 -0.121 1.00 95.19 101 ALA A CA 1
ATOM 688 C C . ALA A 1 101 ? 12.814 -13.362 -1.070 1.00 95.19 101 ALA A C 1
ATOM 690 O O . ALA A 1 101 ? 13.573 -13.911 -1.859 1.00 95.19 101 ALA A O 1
ATOM 691 N N . LEU A 1 102 ? 12.764 -12.036 -0.944 1.00 96.69 102 LEU A N 1
ATOM 692 C CA . LEU A 1 102 ? 13.536 -11.096 -1.745 1.00 96.69 102 LEU A CA 1
ATOM 693 C C . LEU A 1 102 ? 15.035 -11.362 -1.614 1.00 96.69 102 LEU A C 1
ATOM 695 O O . LEU A 1 102 ? 15.712 -11.480 -2.629 1.00 96.69 102 LEU A O 1
ATOM 699 N N . ALA A 1 103 ? 15.551 -11.501 -0.392 1.00 97.06 103 ALA A N 1
ATOM 700 C CA . ALA A 1 103 ? 16.966 -11.776 -0.166 1.00 97.06 103 ALA A CA 1
ATOM 701 C C . ALA A 1 103 ? 17.424 -13.050 -0.895 1.00 97.06 103 ALA A C 1
ATOM 703 O O . ALA A 1 103 ? 18.468 -13.038 -1.546 1.00 97.06 103 ALA A O 1
ATOM 704 N N . ARG A 1 104 ? 16.619 -14.121 -0.843 1.00 97.19 104 ARG A N 1
ATOM 705 C CA . ARG A 1 104 ? 16.888 -15.365 -1.577 1.00 97.19 104 ARG A CA 1
ATOM 706 C C . ARG A 1 104 ? 16.838 -15.162 -3.093 1.00 97.19 104 ARG A C 1
ATOM 708 O O . ARG A 1 104 ? 17.765 -15.568 -3.783 1.00 97.19 104 ARG A O 1
ATOM 715 N N . GLU A 1 105 ? 15.784 -14.533 -3.614 1.00 97.88 105 GLU A N 1
ATOM 716 C CA . GLU A 1 105 ? 15.614 -14.348 -5.063 1.00 97.88 105 GLU A CA 1
ATOM 717 C C . GLU A 1 105 ? 16.713 -13.471 -5.677 1.00 97.88 105 GLU A C 1
ATOM 719 O O . GLU A 1 105 ? 17.126 -13.707 -6.816 1.00 97.88 105 GLU A O 1
ATOM 724 N N . LEU A 1 106 ? 17.190 -12.472 -4.930 1.00 97.75 106 LEU A N 1
ATOM 725 C CA . LEU A 1 106 ? 18.289 -11.604 -5.341 1.00 97.75 106 LEU A CA 1
ATOM 726 C C . LEU A 1 106 ? 19.641 -12.333 -5.319 1.00 97.75 106 LEU A C 1
ATOM 728 O O . LEU A 1 106 ? 20.412 -12.181 -6.267 1.00 97.75 106 LEU A O 1
ATOM 732 N N . ASP A 1 107 ? 19.903 -13.163 -4.303 1.00 98.06 107 ASP A N 1
ATOM 733 C CA . ASP A 1 107 ? 21.111 -14.000 -4.225 1.00 98.06 107 ASP A CA 1
ATOM 734 C C . ASP A 1 107 ? 21.180 -15.002 -5.390 1.00 98.06 107 ASP A C 1
ATOM 736 O O . ASP A 1 107 ? 22.183 -15.060 -6.099 1.00 98.06 107 ASP A O 1
ATOM 740 N N . GLU A 1 108 ? 20.076 -15.705 -5.676 1.00 97.94 108 GLU A N 1
ATOM 741 C CA . GLU A 1 108 ? 19.982 -16.669 -6.786 1.00 97.94 108 GLU A CA 1
ATOM 742 C C . GLU A 1 108 ? 20.231 -16.042 -8.170 1.00 97.94 108 GLU A C 1
ATOM 744 O O . GLU A 1 108 ? 20.643 -16.736 -9.101 1.00 97.94 108 GLU A O 1
ATOM 749 N N . ARG A 1 109 ? 19.986 -14.734 -8.313 1.00 97.81 109 ARG A N 1
ATOM 750 C CA . ARG A 1 109 ? 20.157 -13.974 -9.565 1.00 97.81 109 ARG A CA 1
ATOM 751 C C . ARG A 1 109 ? 21.430 -13.131 -9.592 1.00 97.81 109 ARG A C 1
ATOM 753 O O . ARG A 1 109 ? 21.648 -12.415 -10.565 1.00 97.81 109 ARG A O 1
ATOM 760 N N . GLU A 1 110 ? 22.254 -13.204 -8.547 1.00 97.94 110 GLU A N 1
ATOM 761 C CA . GLU A 1 110 ? 23.471 -12.400 -8.385 1.00 97.94 110 GLU A CA 1
ATOM 762 C C . GLU A 1 110 ? 23.205 -10.876 -8.454 1.00 97.94 110 GLU A C 1
ATOM 764 O O . GLU A 1 110 ? 24.038 -10.095 -8.923 1.00 97.94 110 GLU A O 1
ATOM 769 N N . VAL A 1 111 ? 22.038 -10.429 -7.969 1.00 98.06 111 VAL A N 1
ATOM 770 C CA . VAL A 1 111 ? 21.628 -9.015 -7.933 1.00 98.06 111 VAL A CA 1
ATOM 771 C C . VAL A 1 111 ? 21.768 -8.479 -6.510 1.00 98.06 111 VAL A C 1
ATOM 773 O O . VAL A 1 111 ? 21.304 -9.084 -5.551 1.00 98.06 111 VAL A O 1
ATOM 776 N N . THR A 1 112 ? 22.393 -7.314 -6.333 1.00 97.12 112 THR A N 1
ATOM 777 C CA . THR A 1 112 ? 22.470 -6.690 -5.003 1.00 97.12 112 THR A CA 1
ATOM 778 C C . THR A 1 112 ? 21.154 -6.003 -4.640 1.00 97.12 112 THR A C 1
ATOM 780 O O . THR A 1 112 ? 20.455 -5.487 -5.511 1.00 97.12 112 THR A O 1
ATOM 783 N N . VAL A 1 113 ? 20.852 -5.903 -3.340 1.00 95.06 113 VAL A N 1
ATOM 784 C CA . VAL A 1 113 ? 19.695 -5.128 -2.852 1.00 95.06 113 VAL A CA 1
ATOM 785 C C . VAL A 1 113 ? 19.737 -3.692 -3.379 1.00 95.06 113 VAL A C 1
ATOM 787 O O . VAL A 1 113 ? 18.735 -3.201 -3.873 1.00 95.06 113 VAL A O 1
ATOM 790 N N . GLU A 1 114 ? 20.903 -3.037 -3.376 1.00 95.06 114 GLU A N 1
ATOM 791 C CA . GLU A 1 114 ? 21.053 -1.673 -3.905 1.00 95.06 114 GLU A CA 1
ATOM 792 C C . GLU A 1 114 ? 20.708 -1.576 -5.402 1.00 95.06 114 GLU A C 1
ATOM 794 O O . GLU A 1 114 ? 20.001 -0.652 -5.817 1.00 95.06 114 GLU A O 1
ATOM 799 N N . ALA A 1 115 ? 21.178 -2.529 -6.215 1.00 96.25 115 ALA A N 1
ATOM 800 C CA . ALA A 1 115 ? 20.870 -2.568 -7.641 1.00 96.25 115 ALA A CA 1
ATOM 801 C C . ALA A 1 115 ? 19.372 -2.795 -7.877 1.00 96.25 115 ALA A C 1
ATOM 803 O O . ALA A 1 115 ? 18.775 -2.111 -8.707 1.00 96.25 115 ALA A O 1
ATOM 804 N N . PHE A 1 116 ? 18.752 -3.690 -7.105 1.00 96.44 116 PHE A N 1
ATOM 805 C CA . PHE A 1 116 ? 17.323 -3.953 -7.207 1.00 96.44 116 PHE A CA 1
ATOM 806 C C . PHE A 1 116 ? 16.468 -2.774 -6.715 1.00 96.44 116 PHE A C 1
ATOM 808 O O . PHE A 1 116 ? 15.533 -2.371 -7.399 1.00 96.44 116 PHE A O 1
ATOM 815 N N . THR A 1 117 ? 16.825 -2.127 -5.602 1.00 93.81 117 THR A N 1
ATOM 816 C CA . THR A 1 117 ? 16.171 -0.893 -5.133 1.00 93.81 117 THR A CA 1
ATOM 817 C C . THR A 1 117 ? 16.250 0.209 -6.188 1.00 93.81 117 THR A C 1
ATOM 819 O O . THR A 1 117 ? 15.278 0.934 -6.412 1.00 93.81 117 THR A O 1
ATOM 822 N N . LYS A 1 118 ? 17.397 0.349 -6.867 1.00 93.81 118 LYS A N 1
ATOM 823 C CA . LYS A 1 118 ? 17.533 1.283 -7.988 1.00 93.81 118 LYS A CA 1
ATOM 824 C C . LYS A 1 118 ? 16.588 0.905 -9.129 1.00 93.81 118 LYS A C 1
ATOM 826 O O . LYS A 1 118 ? 15.898 1.786 -9.631 1.00 93.81 118 LYS A O 1
ATOM 831 N N . LEU A 1 119 ? 16.529 -0.376 -9.485 1.00 95.12 119 LEU A N 1
ATOM 832 C CA . LEU A 1 119 ? 15.672 -0.902 -10.544 1.00 95.12 119 LEU A CA 1
ATOM 833 C C . LEU A 1 119 ? 14.176 -0.662 -10.273 1.00 95.12 119 LEU A C 1
ATOM 835 O O . LEU A 1 119 ? 13.489 -0.118 -11.132 1.00 95.12 119 LEU A O 1
ATOM 839 N N . VAL A 1 120 ? 13.686 -0.957 -9.064 1.00 93.81 120 VAL A N 1
ATOM 840 C CA . VAL A 1 120 ? 12.295 -0.681 -8.633 1.00 93.81 120 VAL A CA 1
ATOM 841 C C . VAL A 1 120 ? 11.928 0.803 -8.785 1.00 93.81 120 VAL A C 1
ATOM 843 O O . VAL A 1 120 ? 10.764 1.158 -8.980 1.00 93.81 120 VAL A O 1
ATOM 846 N N . ARG A 1 121 ? 12.918 1.698 -8.714 1.00 91.00 121 ARG A N 1
ATOM 847 C CA . ARG A 1 121 ? 12.725 3.148 -8.823 1.00 91.00 121 ARG A CA 1
ATOM 848 C C . ARG A 1 121 ? 12.908 3.706 -10.224 1.00 91.00 121 ARG A C 1
ATOM 850 O O . ARG A 1 121 ? 12.527 4.860 -10.436 1.00 91.00 121 ARG A O 1
ATOM 857 N N . THR A 1 122 ? 13.489 2.937 -11.136 1.00 92.75 122 THR A N 1
ATOM 858 C CA . THR A 1 122 ? 13.685 3.348 -12.523 1.00 92.75 122 THR A CA 1
ATOM 859 C C . THR A 1 122 ? 12.315 3.589 -13.173 1.00 92.75 122 THR A C 1
ATOM 861 O O . THR A 1 122 ? 11.455 2.706 -13.116 1.00 92.75 122 THR A O 1
ATOM 864 N N . PRO A 1 123 ? 12.065 4.774 -13.765 1.00 92.56 123 PRO A N 1
ATOM 865 C CA . PRO A 1 123 ? 10.823 5.045 -14.483 1.00 92.56 123 PRO A CA 1
ATOM 866 C C . PRO A 1 123 ? 10.564 4.006 -15.575 1.00 92.56 123 PRO A C 1
ATOM 868 O O . PRO A 1 123 ? 11.492 3.598 -16.273 1.00 92.56 123 PRO A O 1
ATOM 871 N N . LEU A 1 124 ? 9.301 3.623 -15.784 1.00 93.50 124 LEU A N 1
ATOM 872 C CA . LEU A 1 124 ? 8.954 2.537 -16.711 1.00 93.50 124 LEU A CA 1
ATOM 873 C C . LEU A 1 124 ? 9.498 2.731 -18.133 1.00 93.50 124 LEU A C 1
ATOM 875 O O . LEU A 1 124 ? 9.925 1.775 -18.771 1.00 93.50 124 LEU A O 1
ATOM 879 N N . HIS A 1 125 ? 9.519 3.970 -18.629 1.00 94.19 125 HIS A N 1
ATOM 880 C CA . HIS A 1 125 ? 10.028 4.282 -19.966 1.00 94.19 125 HIS A CA 1
ATOM 881 C C . HIS A 1 125 ? 11.558 4.125 -20.092 1.00 94.19 125 HIS A C 1
ATOM 883 O O . HIS A 1 125 ? 12.088 4.076 -21.204 1.00 94.19 125 HIS A O 1
ATOM 889 N N . GLN A 1 126 ? 12.280 4.037 -18.975 1.00 95.00 126 GLN A N 1
ATOM 890 C CA . GLN A 1 126 ? 13.731 3.857 -18.940 1.00 95.00 126 GLN A CA 1
ATOM 891 C C . GLN A 1 126 ? 14.152 2.394 -18.762 1.00 95.00 126 GLN A C 1
ATOM 893 O O . GLN A 1 126 ? 15.320 2.092 -18.995 1.00 95.00 126 GLN A O 1
ATOM 898 N N . LEU A 1 127 ? 13.230 1.501 -18.387 1.00 95.25 127 LEU A N 1
ATOM 899 C CA . LEU A 1 127 ? 13.523 0.080 -18.214 1.00 95.25 127 LEU A CA 1
ATOM 900 C C . LEU A 1 127 ? 13.861 -0.574 -19.558 1.00 95.25 127 LEU A C 1
ATOM 902 O O . LEU A 1 127 ? 13.138 -0.420 -20.552 1.00 95.25 127 LEU A O 1
ATOM 906 N N . ASP A 1 128 ? 14.948 -1.338 -19.585 1.00 95.62 128 ASP A N 1
ATOM 907 C CA . ASP A 1 128 ? 15.247 -2.221 -20.707 1.00 95.62 128 ASP A CA 1
ATOM 908 C C . ASP A 1 128 ? 14.479 -3.562 -20.591 1.00 95.62 128 ASP A C 1
ATOM 910 O O . ASP A 1 128 ? 13.830 -3.829 -19.578 1.00 95.62 128 ASP A O 1
ATOM 914 N N . PRO A 1 129 ? 14.455 -4.411 -21.637 1.00 96.19 129 PRO A N 1
ATOM 915 C CA . PRO A 1 129 ? 13.750 -5.692 -21.566 1.00 96.19 129 PRO A CA 1
ATOM 916 C C . PRO A 1 129 ? 14.220 -6.619 -20.433 1.00 96.19 129 PRO A C 1
ATOM 918 O O . PRO A 1 129 ? 13.390 -7.294 -19.833 1.00 96.19 129 PRO A O 1
ATOM 921 N N . GLY A 1 130 ? 15.521 -6.645 -20.126 1.00 97.50 130 GLY A N 1
ATOM 922 C CA . GLY A 1 130 ? 16.070 -7.483 -19.058 1.00 97.50 130 GLY A CA 1
ATOM 923 C C . GLY A 1 130 ? 15.688 -6.971 -17.671 1.00 97.50 130 GLY A C 1
ATOM 924 O O . GLY A 1 130 ? 15.358 -7.765 -16.795 1.00 97.50 130 GLY A O 1
ATOM 925 N N . ASP A 1 131 ? 15.654 -5.652 -17.498 1.00 97.38 131 ASP A N 1
ATOM 926 C CA . ASP A 1 131 ? 15.145 -4.976 -16.303 1.00 97.38 131 ASP A CA 1
ATOM 927 C C . ASP A 1 131 ? 13.662 -5.306 -16.040 1.00 97.38 131 ASP A C 1
ATOM 929 O O . ASP A 1 131 ? 13.271 -5.598 -14.907 1.00 97.38 131 ASP A O 1
ATOM 933 N N . ILE A 1 132 ? 12.836 -5.295 -17.095 1.00 97.44 132 ILE A N 1
ATOM 934 C CA . ILE A 1 132 ? 11.415 -5.681 -17.036 1.00 97.44 132 ILE A CA 1
ATOM 935 C C . ILE A 1 132 ? 11.273 -7.142 -16.600 1.00 97.44 132 ILE A C 1
ATOM 937 O O . ILE A 1 132 ? 10.473 -7.443 -15.712 1.00 97.44 132 ILE A O 1
ATOM 941 N N . ASP A 1 133 ? 12.050 -8.042 -17.207 1.00 97.88 133 ASP A N 1
ATOM 942 C CA . ASP A 1 133 ? 12.020 -9.464 -16.873 1.00 97.88 133 ASP A CA 1
ATOM 943 C C . ASP A 1 133 ? 12.459 -9.716 -15.431 1.00 97.88 133 ASP A C 1
ATOM 945 O O . ASP A 1 133 ? 11.761 -10.414 -14.699 1.00 97.88 133 ASP A O 1
ATOM 949 N N . LEU A 1 134 ? 13.539 -9.072 -14.983 1.00 97.88 134 LEU A N 1
ATOM 950 C CA . LEU A 1 134 ? 14.023 -9.191 -13.611 1.00 97.88 134 LEU A CA 1
ATOM 951 C C . LEU A 1 134 ? 12.986 -8.703 -12.587 1.00 97.88 134 LEU A C 1
ATOM 953 O O . LEU A 1 134 ? 12.764 -9.375 -11.579 1.00 97.88 134 LEU A O 1
ATOM 957 N N . LEU A 1 135 ? 12.332 -7.561 -12.831 1.00 97.12 135 LEU A N 1
ATOM 958 C CA . LEU A 1 135 ? 11.277 -7.051 -11.947 1.00 97.12 135 LEU A CA 1
ATOM 959 C C . LEU A 1 135 ? 10.093 -8.016 -11.854 1.00 97.12 135 LEU A C 1
ATOM 961 O O . LEU A 1 135 ? 9.627 -8.292 -10.748 1.00 97.12 135 LEU A O 1
ATOM 965 N N . LEU A 1 136 ? 9.622 -8.533 -12.992 1.00 97.19 136 LEU A N 1
ATOM 966 C CA . LEU A 1 136 ? 8.497 -9.469 -13.034 1.00 97.19 136 LEU A CA 1
ATOM 967 C C . LEU A 1 136 ? 8.845 -10.792 -12.347 1.00 97.19 136 LEU A C 1
ATOM 969 O O . LEU A 1 136 ? 8.067 -11.268 -11.521 1.00 97.19 136 LEU A O 1
ATOM 973 N N . ASP A 1 137 ? 10.029 -11.340 -12.615 1.00 97.50 137 ASP A N 1
ATOM 974 C CA . ASP A 1 137 ? 10.483 -12.598 -12.026 1.00 97.50 137 ASP A CA 1
ATOM 975 C C . ASP A 1 137 ? 10.625 -12.489 -10.504 1.00 97.50 137 ASP A C 1
ATOM 977 O O . ASP A 1 137 ? 10.120 -13.344 -9.775 1.00 97.50 137 ASP A O 1
ATOM 981 N N . VAL A 1 138 ? 11.266 -11.424 -10.002 1.00 97.44 138 VAL A N 1
ATOM 982 C CA . VAL A 1 138 ? 11.387 -11.201 -8.552 1.00 97.44 138 VAL A CA 1
ATOM 983 C C . VAL A 1 138 ? 10.011 -10.963 -7.936 1.00 97.44 138 VAL A C 1
ATOM 985 O O . VAL A 1 138 ? 9.699 -11.535 -6.892 1.00 97.44 138 VAL A O 1
ATOM 988 N N . ARG A 1 139 ? 9.144 -10.170 -8.579 1.00 96.06 139 ARG A N 1
ATOM 989 C CA . ARG A 1 139 ? 7.808 -9.883 -8.048 1.00 96.06 139 ARG A CA 1
ATOM 990 C C . ARG A 1 139 ? 6.932 -11.130 -7.949 1.00 96.06 139 ARG A C 1
ATOM 992 O O . ARG A 1 139 ? 6.197 -11.256 -6.968 1.00 96.06 139 ARG A O 1
ATOM 999 N N . HIS A 1 140 ? 6.976 -12.019 -8.941 1.00 95.81 140 HIS A N 1
ATOM 1000 C CA . HIS A 1 140 ? 6.191 -13.263 -8.970 1.00 95.81 140 HIS A CA 1
ATOM 1001 C C . HIS A 1 140 ? 6.751 -14.352 -8.063 1.00 95.81 140 HIS A C 1
ATOM 1003 O O . HIS A 1 140 ? 6.013 -15.257 -7.684 1.00 95.81 140 HIS A O 1
ATOM 1009 N N . ALA A 1 141 ? 8.022 -14.250 -7.682 1.00 96.31 141 ALA A N 1
ATOM 1010 C CA . ALA A 1 141 ? 8.623 -15.126 -6.689 1.00 96.31 141 ALA A CA 1
ATOM 1011 C C . ALA A 1 141 ? 8.328 -14.705 -5.236 1.00 96.31 141 ALA A C 1
ATOM 1013 O O . ALA A 1 141 ? 8.594 -15.472 -4.306 1.00 96.31 141 ALA A O 1
ATOM 1014 N N . MET A 1 142 ? 7.760 -13.510 -5.019 1.00 95.94 142 MET A N 1
ATOM 1015 C CA . MET A 1 142 ? 7.304 -13.095 -3.690 1.00 95.94 142 MET A CA 1
ATOM 1016 C C . MET A 1 142 ? 6.164 -14.000 -3.210 1.00 95.94 142 MET A C 1
ATOM 1018 O O . MET A 1 142 ? 5.394 -14.501 -4.036 1.00 95.94 142 MET A O 1
ATOM 1022 N N . PRO A 1 143 ? 6.008 -14.203 -1.888 1.00 94.88 143 PRO A N 1
ATOM 1023 C CA . PRO A 1 143 ? 4.952 -15.062 -1.379 1.00 94.88 143 PRO A CA 1
ATOM 1024 C C . PRO A 1 143 ? 3.576 -14.585 -1.863 1.00 94.88 143 PRO A C 1
ATOM 1026 O O . PRO A 1 143 ? 3.251 -13.395 -1.804 1.00 94.88 143 PRO A O 1
ATOM 1029 N N . ALA A 1 144 ? 2.775 -15.525 -2.365 1.00 94.44 144 ALA A N 1
ATOM 1030 C CA . ALA A 1 144 ? 1.396 -15.254 -2.741 1.00 94.44 144 ALA A CA 1
ATOM 1031 C C . ALA A 1 144 ? 0.568 -14.888 -1.502 1.00 94.44 144 ALA A C 1
ATOM 1033 O O . ALA A 1 144 ? 0.870 -15.344 -0.401 1.00 94.44 144 ALA A O 1
ATOM 1034 N N . VAL A 1 145 ? -0.496 -14.107 -1.701 1.00 96.19 145 VAL A N 1
ATOM 1035 C CA . VAL A 1 145 ? -1.464 -13.835 -0.635 1.00 96.19 145 VAL A CA 1
ATOM 1036 C C . VAL A 1 145 ? -2.347 -15.065 -0.449 1.00 96.19 145 VAL A C 1
ATOM 1038 O O . VAL A 1 145 ? -3.010 -15.510 -1.388 1.00 96.19 145 VAL A O 1
ATOM 1041 N N . LEU A 1 146 ? -2.364 -15.604 0.762 1.00 96.50 146 LEU A N 1
ATOM 1042 C CA . LEU A 1 146 ? -3.235 -16.697 1.180 1.00 96.50 146 LEU A CA 1
ATOM 1043 C C . LEU A 1 146 ? -4.497 -16.157 1.858 1.00 96.50 146 LEU A C 1
ATOM 1045 O O . LEU A 1 146 ? -4.530 -15.024 2.325 1.00 96.50 146 LEU A O 1
ATOM 1049 N N . ALA A 1 147 ? -5.543 -16.981 1.950 1.00 96.50 147 ALA A N 1
ATOM 1050 C CA . ALA A 1 147 ? -6.809 -16.575 2.567 1.00 96.50 147 ALA A CA 1
ATOM 1051 C C . ALA A 1 147 ? -6.651 -16.131 4.037 1.00 96.50 147 ALA A C 1
ATOM 1053 O O . ALA A 1 147 ? -7.357 -15.228 4.481 1.00 96.50 147 ALA A O 1
ATOM 1054 N N . ASP A 1 148 ? -5.708 -16.727 4.770 1.00 96.50 148 ASP A N 1
ATOM 1055 C CA . ASP A 1 148 ? -5.428 -16.388 6.170 1.00 96.50 148 ASP A CA 1
ATOM 1056 C C . ASP A 1 148 ? -4.437 -15.223 6.341 1.00 96.50 148 ASP A C 1
ATOM 1058 O O . ASP A 1 148 ? -4.213 -14.771 7.467 1.00 96.50 148 ASP A O 1
ATOM 1062 N N . ASP A 1 149 ? -3.858 -14.708 5.250 1.00 97.06 149 ASP A N 1
ATOM 1063 C CA . ASP A 1 149 ? -2.971 -13.551 5.329 1.00 97.06 149 ASP A CA 1
ATOM 1064 C C . ASP A 1 149 ? -3.758 -12.303 5.727 1.00 97.06 149 ASP A C 1
ATOM 1066 O O . ASP A 1 149 ? -4.905 -12.102 5.319 1.00 97.06 149 ASP A O 1
ATOM 1070 N N . VAL A 1 150 ? -3.123 -11.427 6.504 1.00 97.75 150 VAL A N 1
ATOM 1071 C CA . VAL A 1 150 ? -3.719 -10.140 6.869 1.00 97.75 150 VAL A CA 1
ATOM 1072 C C . VAL A 1 150 ? -3.282 -9.106 5.844 1.00 97.75 150 VAL A C 1
ATOM 1074 O O . VAL A 1 150 ? -2.089 -8.886 5.635 1.00 97.75 150 VAL A O 1
ATOM 1077 N N . LEU A 1 151 ? -4.250 -8.435 5.232 1.00 97.62 151 LEU A N 1
ATOM 1078 C CA . LEU A 1 151 ? -4.026 -7.296 4.351 1.00 97.62 151 LEU A CA 1
ATOM 1079 C C . LEU A 1 151 ? -4.208 -5.993 5.126 1.00 97.62 151 LEU A C 1
ATOM 1081 O O . LEU A 1 151 ? -5.032 -5.916 6.036 1.00 97.62 151 LEU A O 1
ATOM 1085 N N . GLN A 1 152 ? -3.447 -4.968 4.752 1.00 96.81 152 GLN A N 1
ATOM 1086 C CA . GLN A 1 152 ? -3.498 -3.633 5.328 1.00 96.81 152 GLN A CA 1
ATOM 1087 C C . GLN A 1 152 ? -3.709 -2.581 4.235 1.00 96.81 152 GLN A C 1
ATOM 1089 O O . GLN A 1 152 ? -2.963 -2.527 3.254 1.00 96.81 152 GLN A O 1
ATOM 1094 N N . LYS A 1 153 ? -4.689 -1.699 4.451 1.00 95.50 153 LYS A N 1
ATOM 1095 C CA . LYS A 1 153 ? -4.881 -0.462 3.684 1.00 95.50 153 LYS A CA 1
ATOM 1096 C C . LYS A 1 153 ? -4.722 0.739 4.603 1.00 95.50 153 LYS A C 1
ATOM 1098 O O . LYS A 1 153 ? -5.426 0.825 5.604 1.00 95.50 153 LYS A O 1
ATOM 1103 N N . LEU A 1 154 ? -3.853 1.684 4.255 1.00 95.19 154 LEU A N 1
ATOM 1104 C CA . LEU A 1 154 ? -3.803 2.963 4.961 1.00 95.19 154 LEU A CA 1
ATOM 1105 C C . LEU A 1 154 ? -4.948 3.875 4.513 1.00 95.19 154 LEU A C 1
ATOM 1107 O O . LEU A 1 154 ? -5.270 3.956 3.327 1.00 95.19 154 LEU A O 1
ATOM 1111 N N . LEU A 1 155 ? -5.561 4.547 5.481 1.00 94.25 155 LEU A N 1
ATOM 1112 C CA . LEU A 1 155 ? -6.630 5.513 5.278 1.00 94.25 155 LEU A CA 1
ATOM 1113 C C . LEU A 1 155 ? -6.075 6.923 5.263 1.00 94.25 155 LEU A C 1
ATOM 1115 O O . LEU A 1 155 ? -5.238 7.271 6.099 1.00 94.25 155 LEU A O 1
ATOM 1119 N N . GLN A 1 156 ? -6.614 7.748 4.368 1.00 92.94 156 GLN A N 1
ATOM 1120 C CA . GLN A 1 156 ? -6.407 9.183 4.464 1.00 92.94 156 GLN A CA 1
ATOM 1121 C C . GLN A 1 156 ? -6.898 9.669 5.841 1.00 92.94 156 GLN A C 1
ATOM 1123 O O . GLN A 1 156 ? -7.943 9.204 6.318 1.00 92.94 156 GLN A O 1
ATOM 1128 N N . PRO A 1 157 ? -6.165 10.569 6.517 1.00 93.94 157 PRO A N 1
ATOM 1129 C CA . PRO A 1 157 ? -6.532 11.045 7.847 1.00 93.94 157 PRO A CA 1
ATOM 1130 C C . PRO A 1 157 ? -7.970 11.571 7.963 1.00 93.94 157 PRO A C 1
ATOM 1132 O O . PRO A 1 157 ? -8.625 11.363 8.981 1.00 93.94 157 PRO A O 1
ATOM 1135 N N . GLU A 1 158 ? -8.500 12.210 6.924 1.00 94.12 158 GLU A N 1
ATOM 1136 C CA . GLU A 1 158 ? -9.880 12.682 6.871 1.00 94.12 158 GLU A CA 1
ATOM 1137 C C . GLU A 1 158 ? -10.913 11.542 6.882 1.00 94.12 158 GLU A C 1
ATOM 1139 O O . GLU A 1 158 ? -11.945 11.676 7.544 1.00 94.12 158 GLU A O 1
ATOM 1144 N N . ASP A 1 159 ? -10.643 10.413 6.220 1.00 94.38 159 ASP A N 1
ATOM 1145 C CA . ASP A 1 159 ? -11.512 9.228 6.233 1.00 94.38 159 ASP A CA 1
ATOM 1146 C C . ASP A 1 159 ? -11.486 8.559 7.609 1.00 94.38 159 ASP A C 1
ATOM 1148 O O . ASP A 1 159 ? -12.529 8.200 8.161 1.00 94.38 159 ASP A O 1
ATOM 1152 N N . ALA A 1 160 ? -10.297 8.461 8.213 1.00 95.75 160 ALA A N 1
ATOM 1153 C CA . ALA A 1 160 ? -10.155 7.982 9.583 1.00 95.75 160 ALA A CA 1
ATOM 1154 C C . ALA A 1 160 ? -10.915 8.882 10.570 1.00 95.75 160 ALA A C 1
ATOM 1156 O O . ALA A 1 160 ? -11.645 8.379 11.422 1.00 95.75 160 ALA A O 1
ATOM 1157 N N . ARG A 1 161 ? -10.830 10.210 10.414 1.00 95.38 161 ARG A N 1
ATOM 1158 C CA . ARG A 1 161 ? -11.615 11.176 11.198 1.00 95.38 161 ARG A CA 1
ATOM 1159 C C . ARG A 1 161 ? -13.116 10.985 11.009 1.00 95.38 161 ARG A C 1
ATOM 1161 O O . ARG A 1 161 ? -13.860 11.046 11.984 1.00 95.38 161 ARG A O 1
ATOM 1168 N N . ALA A 1 162 ? -13.569 10.738 9.780 1.00 93.94 162 ALA A N 1
ATOM 1169 C CA . ALA A 1 162 ? -14.979 10.488 9.499 1.00 93.94 162 ALA A CA 1
ATOM 1170 C C . ALA A 1 162 ? -15.492 9.221 10.209 1.00 93.94 162 ALA A C 1
ATOM 1172 O O . ALA A 1 162 ? -16.628 9.207 10.680 1.00 93.94 162 ALA A O 1
ATOM 1173 N N . ILE A 1 163 ? -14.658 8.180 10.313 1.00 94.19 163 ILE A N 1
ATOM 1174 C CA . ILE A 1 163 ? -14.981 6.931 11.017 1.00 94.19 163 ILE A CA 1
ATOM 1175 C C . ILE A 1 163 ? -14.957 7.111 12.542 1.00 94.19 163 ILE A C 1
ATOM 1177 O O . ILE A 1 163 ? -15.883 6.678 13.225 1.00 94.19 163 ILE A O 1
ATOM 1181 N N . LEU A 1 164 ? -13.902 7.731 13.074 1.00 94.88 164 LEU A N 1
ATOM 1182 C CA . LEU A 1 164 ? -13.644 7.821 14.515 1.00 94.88 164 LEU A CA 1
ATOM 1183 C C . LEU A 1 164 ? -14.452 8.928 15.209 1.00 94.88 164 LEU A C 1
ATOM 1185 O O . LEU A 1 164 ? -14.674 8.868 16.417 1.00 94.88 164 LEU A O 1
ATOM 1189 N N . GLY A 1 165 ? -14.896 9.934 14.455 1.00 94.19 165 GLY A N 1
ATOM 1190 C CA . GLY A 1 165 ? -15.453 11.165 15.005 1.00 94.19 165 GLY A CA 1
ATOM 1191 C C . GLY A 1 165 ? -14.372 12.096 15.566 1.00 94.19 165 GLY A C 1
ATOM 1192 O O . GLY A 1 165 ? -13.232 11.700 15.802 1.00 94.19 165 GLY A O 1
ATOM 1193 N N . ASP A 1 166 ? -14.734 13.364 15.777 1.00 93.19 166 ASP A N 1
ATOM 1194 C CA . ASP A 1 166 ? -13.772 14.423 16.119 1.00 93.19 166 ASP A CA 1
ATOM 1195 C C . ASP A 1 166 ? -13.037 14.185 17.446 1.00 93.19 166 ASP A C 1
ATOM 1197 O O . ASP A 1 166 ? -11.841 14.444 17.534 1.00 93.19 166 ASP A O 1
ATOM 1201 N N . GLU A 1 167 ? -13.738 13.698 18.474 1.00 93.94 167 GLU A N 1
ATOM 1202 C CA . GLU A 1 167 ? -13.176 13.522 19.820 1.00 93.94 167 GLU A CA 1
ATOM 1203 C C . GLU A 1 167 ? -12.103 12.427 19.851 1.00 93.94 167 GLU A C 1
ATOM 1205 O O . GLU A 1 167 ? -10.964 12.693 20.234 1.00 93.94 167 GLU A O 1
ATOM 1210 N N . LEU A 1 168 ? -12.430 11.221 19.374 1.00 92.69 168 LEU A N 1
ATOM 1211 C CA . LEU A 1 168 ? -11.481 10.108 19.356 1.00 92.69 168 LEU A CA 1
ATOM 1212 C C . LEU A 1 168 ? -10.368 10.327 18.322 1.00 92.69 168 LEU A C 1
ATOM 1214 O O . LEU A 1 168 ? -9.219 9.964 18.563 1.00 92.69 168 LEU A O 1
ATOM 1218 N N . PHE A 1 169 ? -10.667 10.961 17.184 1.00 95.38 169 PHE A N 1
ATOM 1219 C CA . PHE A 1 169 ? -9.625 11.321 16.224 1.00 95.38 169 PHE A CA 1
ATOM 1220 C C . PHE A 1 169 ? -8.633 12.336 16.811 1.00 95.38 169 PHE A C 1
ATOM 1222 O O . PHE A 1 169 ? -7.431 12.202 16.592 1.00 95.38 169 PHE A O 1
ATOM 1229 N N . LEU A 1 170 ? -9.104 13.322 17.586 1.00 95.38 170 LEU A N 1
ATOM 1230 C CA . LEU A 1 170 ? -8.228 14.252 18.301 1.00 95.38 170 LEU A CA 1
ATOM 1231 C C . LEU A 1 170 ? -7.352 13.525 19.330 1.00 95.38 170 LEU A C 1
ATOM 1233 O O . LEU A 1 170 ? -6.163 13.827 19.426 1.00 95.38 170 LEU A O 1
ATOM 1237 N N . GLU A 1 171 ? -7.915 12.570 20.071 1.00 95.25 171 GLU A N 1
ATOM 1238 C CA . GLU A 1 171 ? -7.171 11.754 21.037 1.00 95.25 171 GLU A CA 1
ATOM 1239 C C . GLU A 1 171 ? -6.061 10.931 20.360 1.00 95.25 171 GLU A C 1
ATOM 1241 O O . GLU A 1 171 ? -4.912 10.964 20.799 1.00 95.25 171 GLU A O 1
ATOM 1246 N N . LEU A 1 172 ? -6.389 10.230 19.270 1.00 93.94 172 LEU A N 1
ATOM 1247 C CA . LEU A 1 172 ? -5.488 9.277 18.612 1.00 93.94 172 LEU A CA 1
ATOM 1248 C C . LEU A 1 172 ? -4.505 9.924 17.622 1.00 93.94 172 LEU A C 1
ATOM 1250 O O . LEU A 1 172 ? -3.362 9.474 17.486 1.00 93.94 172 LEU A O 1
ATOM 1254 N N . GLY A 1 173 ? -4.957 10.950 16.899 1.00 93.00 173 GLY A N 1
ATOM 1255 C CA . GLY A 1 173 ? -4.191 11.665 15.874 1.00 93.00 173 GLY A CA 1
ATOM 1256 C C . GLY A 1 173 ? -3.454 12.900 16.399 1.00 93.00 173 GLY A C 1
ATOM 1257 O O . GLY A 1 173 ? -2.452 13.315 15.817 1.00 93.00 173 GLY A O 1
ATOM 1258 N N . GLY A 1 174 ? -3.912 13.473 17.514 1.00 94.56 174 GLY A N 1
ATOM 1259 C CA . GLY A 1 174 ? -3.340 14.673 18.118 1.00 94.56 174 GLY A CA 1
ATOM 1260 C C . GLY A 1 174 ? -3.749 15.983 17.432 1.00 94.56 174 GLY A C 1
ATOM 1261 O O . GLY A 1 174 ? -4.183 16.029 16.279 1.00 94.56 174 GLY A O 1
ATOM 1262 N N . GLN A 1 175 ? -3.569 17.094 18.154 1.00 94.44 175 GLN A N 1
ATOM 1263 C CA . GLN A 1 175 ? -4.007 18.426 17.714 1.00 94.44 175 GLN A CA 1
ATOM 1264 C C . GLN A 1 175 ? -3.365 18.866 16.388 1.00 94.44 175 GLN A C 1
ATOM 1266 O O . GLN A 1 175 ? -4.038 19.438 15.540 1.00 94.44 175 GLN A O 1
ATOM 1271 N N . ALA A 1 176 ? -2.081 18.562 16.175 1.00 92.50 176 ALA A N 1
ATOM 1272 C CA . ALA A 1 176 ? -1.356 18.985 14.974 1.00 92.50 176 ALA A CA 1
ATOM 1273 C C . ALA A 1 176 ? -1.900 18.360 13.674 1.00 92.50 176 ALA A C 1
ATOM 1275 O O . ALA A 1 176 ? -1.809 18.974 12.607 1.00 92.50 176 ALA A O 1
ATOM 1276 N N . LEU A 1 177 ? -2.456 17.145 13.748 1.00 91.12 177 LEU A N 1
ATOM 1277 C CA . LEU A 1 177 ? -3.118 16.504 12.614 1.00 91.12 177 LEU A CA 1
ATOM 1278 C C . LEU A 1 177 ? -4.518 17.091 12.398 1.00 91.12 177 LEU A C 1
ATOM 1280 O O . LEU A 1 177 ? -4.896 17.372 11.266 1.00 91.12 177 LEU A O 1
ATOM 1284 N N . VAL A 1 178 ? -5.259 17.362 13.477 1.00 91.88 178 VAL A N 1
ATOM 1285 C CA . VAL A 1 178 ? -6.572 18.027 13.406 1.00 91.88 178 VAL A CA 1
ATOM 1286 C C . VAL A 1 178 ? -6.475 19.413 12.767 1.00 91.88 178 VAL A C 1
ATOM 1288 O O . VAL A 1 178 ? -7.252 19.710 11.861 1.00 91.88 178 VAL A O 1
ATOM 1291 N N . ASP A 1 179 ? -5.507 20.226 13.193 1.00 92.19 179 ASP A N 1
ATOM 1292 C CA . ASP A 1 179 ? -5.280 21.575 12.659 1.00 92.19 179 ASP A CA 1
ATOM 1293 C C . ASP A 1 179 ? -4.925 21.535 11.167 1.00 92.19 179 ASP A C 1
ATOM 1295 O O . ASP A 1 179 ? -5.365 22.373 10.384 1.00 92.19 179 ASP A O 1
ATOM 1299 N N . PHE A 1 180 ? -4.150 20.533 10.748 1.00 89.00 180 PHE A N 1
ATOM 1300 C CA . PHE A 1 180 ? -3.775 20.355 9.347 1.00 89.00 180 PHE A CA 1
ATOM 1301 C C . PHE A 1 180 ? -4.959 19.993 8.448 1.00 89.00 180 PHE A C 1
ATOM 1303 O O . PHE A 1 180 ? -5.011 20.420 7.298 1.00 89.00 180 PHE A O 1
ATOM 1310 N N . LEU A 1 181 ? -5.918 19.237 8.977 1.00 90.25 181 LEU A N 1
ATOM 1311 C CA . LEU A 1 181 ? -7.119 18.822 8.257 1.00 90.25 181 LEU A CA 1
ATOM 1312 C C . LEU A 1 181 ? -8.256 19.847 8.362 1.00 90.25 181 LEU A C 1
ATOM 1314 O O . LEU A 1 181 ? -9.392 19.531 7.999 1.00 90.25 181 LEU A O 1
ATOM 1318 N N . GLU A 1 182 ? -8.007 21.058 8.870 1.00 89.50 182 GLU A N 1
ATOM 1319 C CA . GLU A 1 182 ? -9.043 22.081 8.997 1.00 89.50 182 GLU A CA 1
ATOM 1320 C C . GLU A 1 182 ? -9.707 22.362 7.635 1.00 89.50 182 GLU A C 1
ATOM 1322 O O . GLU A 1 182 ? -9.059 22.668 6.637 1.00 89.50 182 GLU A O 1
ATOM 1327 N N . GLY A 1 183 ? -11.035 22.213 7.581 1.00 85.81 183 GLY A N 1
ATOM 1328 C CA . GLY A 1 183 ? -11.822 22.380 6.354 1.00 85.81 183 GLY A CA 1
ATOM 1329 C C . GLY A 1 183 ? -11.843 21.171 5.409 1.00 85.81 183 GLY A C 1
ATOM 1330 O O . GLY A 1 183 ? -12.618 21.187 4.450 1.00 85.81 183 GLY A O 1
ATOM 1331 N N . SER A 1 184 ? -11.073 20.117 5.690 1.00 85.62 184 SER A N 1
ATOM 1332 C CA . SER A 1 184 ? -11.102 18.861 4.931 1.00 85.62 184 SER A CA 1
ATOM 1333 C C . SER A 1 184 ? -12.309 18.006 5.324 1.00 85.62 184 SER A C 1
ATOM 1335 O O . SER A 1 184 ? -12.755 18.019 6.474 1.00 85.62 184 SER A O 1
ATOM 1337 N N . LYS A 1 185 ? -12.865 17.263 4.362 1.00 83.69 185 LYS A N 1
ATOM 1338 C CA . LYS A 1 185 ? -13.985 16.339 4.580 1.00 83.69 185 LYS A CA 1
ATOM 1339 C C . LYS A 1 185 ? -13.583 14.955 4.106 1.00 83.69 185 LYS A C 1
ATOM 1341 O O . LYS A 1 185 ? -13.275 14.801 2.931 1.00 83.69 185 LYS A O 1
ATOM 1346 N N . GLY A 1 186 ? -13.630 13.983 5.007 1.00 82.81 186 GLY A N 1
ATOM 1347 C CA . GLY A 1 186 ? -13.457 12.581 4.653 1.00 82.81 186 GLY A CA 1
ATOM 1348 C C . GLY A 1 186 ? -14.780 11.884 4.399 1.00 82.81 186 GLY A C 1
ATOM 1349 O O . GLY A 1 186 ? -15.863 12.433 4.634 1.00 82.81 186 GLY A O 1
ATOM 1350 N N . ASN A 1 187 ? -14.672 10.641 3.958 1.00 81.69 187 ASN A N 1
ATOM 1351 C CA . ASN A 1 187 ? -15.785 9.753 3.704 1.00 81.69 187 ASN A CA 1
ATOM 1352 C C . ASN A 1 187 ? -15.764 8.596 4.703 1.00 81.69 187 ASN A C 1
ATOM 1354 O O . ASN A 1 187 ? -14.741 7.956 4.936 1.00 81.69 187 ASN A O 1
ATOM 1358 N N . VAL A 1 188 ? -16.930 8.265 5.261 1.00 82.50 188 VAL A N 1
ATOM 1359 C CA . VAL A 1 188 ? -17.084 7.020 6.024 1.00 82.50 188 VAL A CA 1
ATOM 1360 C C . VAL A 1 188 ? -17.144 5.873 5.024 1.00 82.50 188 VAL A C 1
ATOM 1362 O O . VAL A 1 188 ? -18.226 5.486 4.570 1.00 82.50 188 VAL A O 1
ATOM 1365 N N . SER A 1 189 ? -15.981 5.355 4.633 1.00 78.38 189 SER A N 1
ATOM 1366 C CA . SER A 1 189 ? -15.941 4.279 3.653 1.00 78.38 189 SER A CA 1
ATOM 1367 C C . SER A 1 189 ? -16.509 2.986 4.240 1.00 78.38 189 SER A C 1
ATOM 1369 O O . SER A 1 189 ? -16.095 2.506 5.297 1.00 78.38 189 SER A O 1
ATOM 1371 N N . ARG A 1 190 ? -17.481 2.411 3.528 1.00 88.31 190 ARG A N 1
ATOM 1372 C CA . ARG A 1 190 ? -18.055 1.072 3.781 1.00 88.31 190 ARG A CA 1
ATOM 1373 C C . ARG A 1 190 ? -17.592 0.054 2.740 1.00 88.31 190 ARG A C 1
ATOM 1375 O O . ARG A 1 190 ? -18.098 -1.068 2.674 1.00 88.31 190 ARG A O 1
ATOM 1382 N N . THR A 1 191 ? -16.671 0.485 1.896 1.00 88.75 191 THR A N 1
ATOM 1383 C CA . THR A 1 191 ? -16.093 -0.271 0.803 1.00 88.75 191 THR A CA 1
ATOM 1384 C C . THR A 1 191 ? -14.582 -0.152 0.858 1.00 88.75 191 THR A C 1
ATOM 1386 O O . THR A 1 191 ? -14.035 0.805 1.404 1.00 88.75 191 THR A O 1
ATOM 1389 N N . LEU A 1 192 ? -13.900 -1.133 0.299 1.00 88.31 192 LEU A N 1
ATOM 1390 C CA . LEU A 1 192 ? -12.467 -1.101 0.109 1.00 88.31 192 LEU A CA 1
ATOM 1391 C C . LEU A 1 192 ? -12.183 -1.199 -1.390 1.00 88.31 192 LEU A C 1
ATOM 1393 O O . LEU A 1 192 ? -12.877 -1.899 -2.127 1.00 88.31 192 LEU A O 1
ATOM 1397 N N . ASP A 1 193 ? -11.182 -0.457 -1.829 1.00 87.12 193 ASP A N 1
ATOM 1398 C CA . ASP A 1 193 ? -10.722 -0.383 -3.209 1.00 87.12 193 ASP A CA 1
ATOM 1399 C C . ASP A 1 193 ? -9.211 -0.129 -3.247 1.00 87.12 193 ASP A C 1
ATOM 1401 O O . ASP A 1 193 ? -8.558 -0.038 -2.202 1.00 87.12 193 ASP A O 1
ATOM 1405 N N . GLY A 1 194 ? -8.653 0.023 -4.444 1.00 87.56 194 GLY A N 1
ATOM 1406 C CA . GLY A 1 194 ? -7.270 0.449 -4.623 1.00 87.56 194 GLY A CA 1
ATOM 1407 C C . GLY A 1 194 ? -6.249 -0.573 -4.125 1.00 87.56 194 GLY A C 1
ATOM 1408 O O . GLY A 1 194 ? -6.436 -1.784 -4.262 1.00 87.56 194 GLY A O 1
ATOM 1409 N N . PHE A 1 195 ? -5.143 -0.052 -3.599 1.00 91.00 195 PHE A N 1
ATOM 1410 C CA . PHE A 1 195 ? -3.969 -0.838 -3.252 1.00 91.00 195 PHE A CA 1
ATOM 1411 C C . PHE A 1 195 ? -3.941 -1.233 -1.778 1.00 91.00 195 PHE A C 1
ATOM 1413 O O . PHE A 1 195 ? -4.366 -0.480 -0.896 1.00 91.00 195 PHE A O 1
ATOM 1420 N N . VAL A 1 196 ? -3.415 -2.426 -1.531 1.00 94.81 196 VAL A N 1
ATOM 1421 C CA . VAL A 1 196 ? -3.191 -3.002 -0.208 1.00 94.81 196 VAL A CA 1
ATOM 1422 C C . VAL A 1 196 ? -1.806 -3.637 -0.157 1.00 94.81 196 VAL A C 1
ATOM 1424 O O . VAL A 1 196 ? -1.271 -4.088 -1.172 1.00 94.81 196 VAL A O 1
ATOM 1427 N N . ALA A 1 197 ? -1.242 -3.702 1.041 1.00 95.38 197 ALA A N 1
ATOM 1428 C CA . ALA A 1 197 ? -0.045 -4.483 1.329 1.00 95.38 197 ALA A CA 1
ATOM 1429 C C . ALA A 1 197 ? -0.416 -5.650 2.247 1.00 95.38 197 ALA A C 1
ATOM 1431 O O . ALA A 1 197 ? -1.418 -5.580 2.963 1.00 95.38 197 ALA A O 1
ATOM 1432 N N . ARG A 1 198 ? 0.395 -6.710 2.289 1.00 96.44 198 ARG A N 1
ATOM 1433 C CA . ARG A 1 198 ? 0.288 -7.665 3.400 1.00 96.44 198 ARG A CA 1
ATOM 1434 C C . ARG A 1 198 ? 0.781 -6.967 4.658 1.00 96.44 198 ARG A C 1
ATOM 1436 O O . ARG A 1 198 ? 1.823 -6.316 4.631 1.00 96.44 198 ARG A O 1
ATOM 1443 N N . ALA A 1 199 ? 0.057 -7.103 5.762 1.00 96.31 199 ALA A N 1
ATOM 1444 C CA . ALA A 1 199 ? 0.438 -6.474 7.020 1.00 96.31 199 ALA A CA 1
ATOM 1445 C C . ALA A 1 199 ? 1.822 -6.953 7.488 1.00 96.31 199 ALA A C 1
ATOM 1447 O O . ALA A 1 199 ? 2.579 -6.156 8.030 1.00 96.31 199 ALA A O 1
ATOM 1448 N N . ALA A 1 200 ? 2.190 -8.206 7.190 1.00 96.00 200 ALA A N 1
ATOM 1449 C CA . ALA A 1 200 ? 3.517 -8.758 7.464 1.00 96.00 200 ALA A CA 1
ATOM 1450 C C . ALA A 1 200 ? 4.658 -8.003 6.758 1.00 96.00 200 ALA A C 1
ATOM 1452 O O . ALA A 1 200 ? 5.734 -7.866 7.329 1.00 96.00 200 ALA A O 1
ATOM 1453 N N . ASP A 1 201 ? 4.416 -7.455 5.562 1.00 95.00 201 ASP A N 1
ATOM 1454 C CA . ASP A 1 201 ? 5.437 -6.759 4.759 1.00 95.00 201 ASP A CA 1
ATOM 1455 C C . ASP A 1 201 ? 5.714 -5.325 5.254 1.00 95.00 201 ASP A C 1
ATOM 1457 O O . ASP A 1 201 ? 6.693 -4.678 4.857 1.00 95.00 201 ASP A O 1
ATOM 1461 N N . VAL A 1 202 ? 4.834 -4.814 6.119 1.00 94.19 202 VAL A N 1
ATOM 1462 C CA . VAL A 1 202 ? 4.869 -3.451 6.667 1.00 94.19 202 VAL A CA 1
ATOM 1463 C C . VAL A 1 202 ? 4.795 -3.418 8.198 1.00 94.19 202 VAL A C 1
ATOM 1465 O O . VAL A 1 202 ? 4.624 -2.354 8.793 1.00 94.19 202 VAL A O 1
ATOM 1468 N N . MET A 1 203 ? 4.911 -4.578 8.844 1.00 94.06 203 MET A N 1
ATOM 1469 C CA . MET A 1 203 ? 4.825 -4.722 10.294 1.00 94.06 203 MET A CA 1
ATOM 1470 C C . MET A 1 203 ? 6.018 -4.048 10.980 1.00 94.06 203 MET A C 1
ATOM 1472 O O . MET A 1 203 ? 7.156 -4.171 10.534 1.00 94.06 203 MET A O 1
ATOM 1476 N N . GLY A 1 204 ? 5.758 -3.354 12.090 1.00 92.31 204 GLY A N 1
ATOM 1477 C CA . GLY A 1 204 ? 6.795 -2.717 12.910 1.00 92.31 204 GLY A CA 1
ATOM 1478 C C . GLY A 1 204 ? 7.454 -1.484 12.284 1.00 92.31 204 GLY A C 1
ATOM 1479 O O . GLY A 1 204 ? 8.370 -0.925 12.883 1.00 92.31 204 GLY A O 1
ATOM 1480 N N . LEU A 1 205 ? 7.001 -1.050 11.105 1.00 94.62 205 LEU A N 1
ATOM 1481 C CA . LEU A 1 205 ? 7.472 0.181 10.488 1.00 94.62 205 LEU A CA 1
ATOM 1482 C C . LEU A 1 205 ? 6.922 1.401 11.227 1.00 94.62 205 LEU A C 1
ATOM 1484 O O . LEU A 1 205 ? 5.732 1.476 11.543 1.00 94.62 205 LEU A O 1
ATOM 1488 N N . ASP A 1 206 ? 7.795 2.379 11.441 1.00 95.75 206 ASP A N 1
ATOM 1489 C CA . ASP A 1 206 ? 7.397 3.710 11.876 1.00 95.75 206 ASP A CA 1
ATOM 1490 C C . ASP A 1 206 ? 6.609 4.443 10.770 1.00 95.75 206 ASP A C 1
ATOM 1492 O O . ASP A 1 206 ? 6.581 4.022 9.605 1.00 95.75 206 ASP A O 1
ATOM 1496 N N . THR A 1 207 ? 5.930 5.546 11.098 1.00 95.31 207 THR A N 1
ATOM 1497 C CA . THR A 1 207 ? 5.073 6.211 10.099 1.00 95.31 207 THR A CA 1
ATOM 1498 C C . THR A 1 207 ? 5.870 6.899 8.998 1.00 95.31 207 THR A C 1
ATOM 1500 O O . THR A 1 207 ? 5.342 7.090 7.906 1.00 95.31 207 THR A O 1
ATOM 1503 N N . THR A 1 208 ? 7.145 7.229 9.219 1.00 94.44 208 THR A N 1
ATOM 1504 C CA . THR A 1 208 ? 8.023 7.756 8.160 1.00 94.44 208 THR A CA 1
ATOM 1505 C C . THR A 1 208 ? 8.373 6.666 7.149 1.00 94.44 208 THR A C 1
ATOM 1507 O O . THR A 1 208 ? 8.322 6.889 5.942 1.00 94.44 208 THR A O 1
ATOM 1510 N N . SER A 1 209 ? 8.657 5.465 7.634 1.00 94.31 209 SER A N 1
ATOM 1511 C CA . SER A 1 209 ? 8.983 4.290 6.839 1.00 94.31 209 SER A CA 1
ATOM 1512 C C . SER A 1 209 ? 7.750 3.792 6.094 1.00 94.31 209 SER A C 1
ATOM 1514 O O . SER A 1 209 ? 7.844 3.497 4.910 1.00 94.31 209 SER A O 1
ATOM 1516 N N . LEU A 1 210 ? 6.568 3.776 6.725 1.00 93.75 210 LEU A N 1
ATOM 1517 C CA . LEU A 1 210 ? 5.300 3.512 6.029 1.00 93.75 210 LEU A CA 1
ATOM 1518 C C . LEU A 1 210 ? 5.028 4.548 4.939 1.00 93.75 210 LEU A C 1
ATOM 1520 O O . LEU A 1 210 ? 4.665 4.181 3.821 1.00 93.75 210 LEU A O 1
ATOM 1524 N N . PHE A 1 211 ? 5.227 5.832 5.251 1.00 91.88 211 PHE A N 1
ATOM 1525 C CA . PHE A 1 211 ? 5.078 6.920 4.291 1.00 91.88 211 PHE A CA 1
ATOM 1526 C C . PHE A 1 211 ? 5.964 6.707 3.064 1.00 91.88 211 PHE A C 1
ATOM 1528 O O . PHE A 1 211 ? 5.492 6.840 1.937 1.00 91.88 211 PHE A O 1
ATOM 1535 N N . ASP A 1 212 ? 7.230 6.351 3.273 1.00 91.06 212 ASP A N 1
ATOM 1536 C CA . ASP A 1 212 ? 8.189 6.153 2.192 1.00 91.06 212 ASP A CA 1
ATOM 1537 C C . ASP A 1 212 ? 7.930 4.842 1.426 1.00 91.06 212 ASP A C 1
ATOM 1539 O O . ASP A 1 212 ? 7.849 4.872 0.194 1.00 91.06 212 ASP A O 1
ATOM 1543 N N . LYS A 1 213 ? 7.733 3.717 2.131 1.00 91.38 213 LYS A N 1
ATOM 1544 C CA . LYS A 1 213 ? 7.557 2.359 1.573 1.00 91.38 213 LYS A CA 1
ATOM 1545 C C . LYS A 1 213 ? 6.240 2.197 0.809 1.00 91.38 213 LYS A C 1
ATOM 1547 O O . LYS A 1 213 ? 6.188 1.437 -0.149 1.00 91.38 213 LYS A O 1
ATOM 1552 N N . LEU A 1 214 ? 5.197 2.939 1.187 1.00 89.44 214 LEU A N 1
ATOM 1553 C CA . LEU A 1 214 ? 3.895 2.965 0.500 1.00 89.44 214 LEU A CA 1
ATOM 1554 C C . LEU A 1 214 ? 3.681 4.245 -0.329 1.00 89.44 214 LEU A C 1
ATOM 1556 O O . LEU A 1 214 ? 2.608 4.460 -0.885 1.00 89.44 214 LEU A O 1
ATOM 1560 N N . VAL A 1 215 ? 4.718 5.084 -0.436 1.00 84.62 215 VAL A N 1
ATOM 1561 C CA . VAL A 1 215 ? 4.772 6.299 -1.269 1.00 84.62 215 VAL A CA 1
ATOM 1562 C C . VAL A 1 215 ? 3.691 7.326 -0.949 1.00 84.62 215 VAL A C 1
ATOM 1564 O O . VAL A 1 215 ? 3.209 8.028 -1.818 1.00 84.62 215 VAL A O 1
ATOM 1567 N N . LEU A 1 216 ? 3.303 7.508 0.301 1.00 83.50 216 LEU A N 1
ATOM 1568 C CA . LEU A 1 216 ? 2.130 8.317 0.643 1.00 83.50 216 LEU A CA 1
ATOM 1569 C C . LEU A 1 216 ? 2.299 9.840 0.430 1.00 83.50 216 LEU A C 1
ATOM 1571 O O . LEU A 1 216 ? 1.354 10.586 0.664 1.00 83.50 216 LEU A O 1
ATOM 1575 N N . GLY A 1 217 ? 3.466 10.326 -0.008 1.00 70.94 217 GLY A N 1
ATOM 1576 C CA . GLY A 1 217 ? 3.845 11.750 -0.039 1.00 70.94 217 GLY A CA 1
ATOM 1577 C C . GLY A 1 217 ? 3.606 12.553 -1.316 1.00 70.94 217 GLY A C 1
ATOM 1578 O O . GLY A 1 217 ? 4.204 13.614 -1.489 1.00 70.94 217 GLY A O 1
ATOM 1579 N N . TYR A 1 218 ? 2.782 12.055 -2.224 1.00 68.56 218 TYR A N 1
ATOM 1580 C CA . TYR A 1 218 ? 2.404 12.738 -3.462 1.00 68.56 218 TYR A CA 1
ATOM 1581 C C . TYR A 1 218 ? 1.370 13.839 -3.245 1.00 68.56 218 TYR A C 1
ATOM 1583 O O . TYR A 1 218 ? 0.613 13.823 -2.285 1.00 68.56 218 TYR 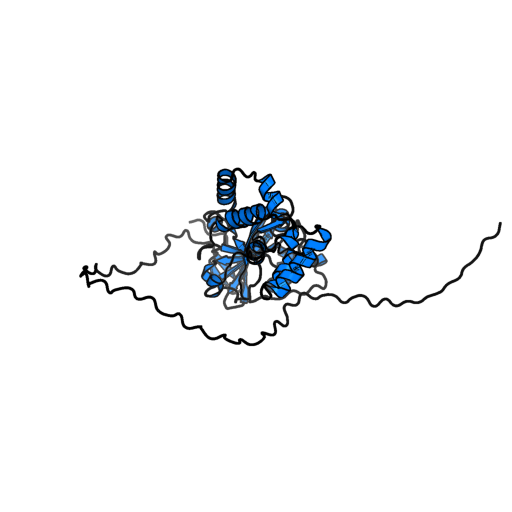A O 1
ATOM 1591 N N . SER A 1 219 ? 1.279 14.790 -4.172 1.00 72.19 219 SER A N 1
ATOM 1592 C CA . SER A 1 219 ? 0.152 15.725 -4.190 1.00 72.19 219 SER A CA 1
ATOM 1593 C C . SER A 1 219 ? -1.069 15.056 -4.841 1.00 72.19 219 SER A C 1
ATOM 1595 O O . SER A 1 219 ? -0.891 14.407 -5.872 1.00 72.19 219 SER A O 1
ATOM 1597 N N . PRO A 1 220 ? -2.292 15.211 -4.298 1.00 77.56 220 PRO A N 1
ATOM 1598 C CA . PRO A 1 220 ? -2.687 16.040 -3.153 1.00 77.56 220 PRO A CA 1
ATOM 1599 C C . PRO A 1 220 ? -2.900 15.239 -1.852 1.00 77.56 220 PRO A C 1
ATOM 1601 O O . PRO A 1 220 ? -3.831 15.524 -1.106 1.00 77.56 220 PRO A O 1
ATOM 1604 N N . SER A 1 221 ? -2.065 14.235 -1.577 1.00 82.69 221 SER A N 1
ATOM 1605 C CA . SER A 1 221 ? -2.142 13.436 -0.352 1.00 82.69 221 SER A CA 1
ATOM 1606 C C . SER A 1 221 ? -2.174 14.293 0.914 1.00 82.69 221 SER A C 1
ATOM 1608 O O . SER A 1 221 ? -1.446 15.278 1.050 1.00 82.69 221 SER A O 1
ATOM 1610 N N . THR A 1 222 ? -2.992 13.861 1.866 1.00 87.12 222 THR A N 1
ATOM 1611 C CA . THR A 1 222 ? -3.095 14.406 3.221 1.00 87.12 222 THR A CA 1
ATOM 1612 C C . THR A 1 222 ? -2.209 13.665 4.224 1.00 87.12 222 THR A C 1
ATOM 1614 O O . THR A 1 222 ? -2.187 14.005 5.406 1.00 87.12 222 THR A O 1
ATOM 1617 N N . PHE A 1 223 ? -1.435 12.673 3.782 1.00 89.69 223 PHE A N 1
ATOM 1618 C CA . PHE A 1 223 ? -0.433 12.043 4.633 1.00 89.69 223 PHE A CA 1
ATOM 1619 C C . PHE A 1 223 ? 0.767 12.968 4.854 1.00 89.69 223 PHE A C 1
ATOM 1621 O O . PHE A 1 223 ? 1.202 13.694 3.957 1.00 89.69 223 PHE A O 1
ATOM 1628 N N . ARG A 1 224 ? 1.368 12.878 6.042 1.00 90.88 224 ARG A N 1
ATOM 1629 C CA . ARG A 1 224 ? 2.655 13.505 6.359 1.00 90.88 224 ARG A CA 1
ATOM 1630 C C . ARG A 1 224 ? 3.553 12.493 7.054 1.00 90.88 224 ARG A C 1
ATOM 1632 O O . ARG A 1 224 ? 3.103 11.751 7.923 1.00 90.88 224 ARG A O 1
ATOM 1639 N N . ALA A 1 225 ? 4.824 12.465 6.664 1.00 90.94 225 ALA A N 1
ATOM 1640 C CA . ALA A 1 225 ? 5.818 11.639 7.336 1.00 90.94 225 ALA A CA 1
ATOM 1641 C C . ALA A 1 225 ? 5.932 12.047 8.816 1.00 90.94 225 ALA A C 1
ATOM 1643 O O . ALA A 1 225 ? 6.014 13.238 9.120 1.00 90.94 225 ALA A O 1
ATOM 1644 N N . GLY A 1 226 ? 5.939 11.061 9.715 1.00 93.19 226 GLY A N 1
ATOM 1645 C CA . GLY A 1 226 ? 6.052 11.269 11.161 1.00 93.19 226 GLY A CA 1
ATOM 1646 C C . GLY A 1 226 ? 4.743 11.602 11.887 1.00 93.19 226 GLY A C 1
ATOM 1647 O O . GLY A 1 226 ? 4.723 11.565 13.114 1.00 93.19 226 GLY A O 1
ATOM 1648 N N . ASP A 1 227 ? 3.643 11.875 11.177 1.00 95.06 227 ASP A N 1
ATOM 1649 C CA . ASP A 1 227 ? 2.319 11.964 11.805 1.00 95.06 227 ASP A CA 1
ATOM 1650 C C . ASP A 1 227 ? 1.777 10.557 12.114 1.00 95.06 227 ASP A C 1
ATOM 1652 O O . ASP A 1 227 ? 2.172 9.592 11.450 1.00 95.06 227 ASP A O 1
ATOM 1656 N N . PRO A 1 228 ? 0.854 10.407 13.085 1.00 96.69 228 PRO A N 1
ATOM 1657 C CA . PRO A 1 228 ? 0.092 9.176 13.234 1.00 96.69 228 PRO A CA 1
ATOM 1658 C C . PRO A 1 228 ? -0.656 8.822 11.944 1.00 96.69 228 PRO A C 1
ATOM 1660 O O . PRO A 1 228 ? -1.211 9.689 11.267 1.00 96.69 228 PRO A O 1
ATOM 1663 N N . MET A 1 229 ? -0.708 7.532 11.634 1.00 96.94 229 MET A N 1
ATOM 1664 C CA . MET A 1 229 ? -1.438 6.987 10.492 1.00 96.94 229 MET A CA 1
ATOM 1665 C C . MET A 1 229 ? -2.552 6.063 10.960 1.00 96.94 229 MET A C 1
ATOM 1667 O O . MET A 1 229 ? -2.547 5.575 12.088 1.00 96.94 229 MET A O 1
ATOM 1671 N N . PHE A 1 230 ? -3.503 5.798 10.073 1.00 97.25 230 PHE A N 1
ATOM 1672 C CA . PHE A 1 230 ? -4.609 4.894 10.345 1.00 97.25 230 PHE A CA 1
ATOM 1673 C C . PHE A 1 230 ? -4.658 3.824 9.264 1.00 97.25 230 PHE A C 1
ATOM 1675 O O . PHE A 1 230 ? -4.561 4.136 8.078 1.00 97.25 230 PHE A O 1
ATOM 1682 N N . GLY A 1 231 ? -4.779 2.565 9.669 1.00 96.69 231 GLY A N 1
ATOM 1683 C CA . GLY A 1 231 ? -4.796 1.419 8.773 1.00 96.69 231 GLY A CA 1
ATOM 1684 C C . GLY A 1 231 ? -5.983 0.514 9.051 1.00 96.69 231 GLY A C 1
ATOM 1685 O O . GLY A 1 231 ? -6.266 0.196 10.200 1.00 96.69 231 GLY A O 1
ATOM 1686 N N . ILE A 1 232 ? -6.664 0.077 7.998 1.00 97.62 232 ILE A N 1
ATOM 1687 C CA . ILE A 1 232 ? -7.631 -1.014 8.074 1.00 97.62 232 ILE A CA 1
ATOM 1688 C C . ILE A 1 232 ? -6.886 -2.322 7.852 1.00 97.62 232 ILE A C 1
ATOM 1690 O O . ILE A 1 232 ? -6.153 -2.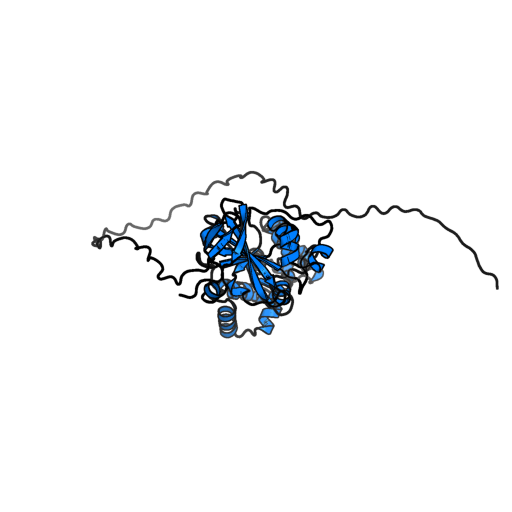446 6.869 1.00 97.62 232 ILE A O 1
ATOM 1694 N N . ARG A 1 233 ? -7.120 -3.295 8.731 1.00 97.94 233 ARG A N 1
ATOM 1695 C CA . ARG A 1 233 ? -6.635 -4.668 8.623 1.00 97.94 233 ARG A CA 1
ATOM 1696 C C . ARG A 1 233 ? -7.791 -5.653 8.535 1.00 97.94 233 ARG A C 1
ATOM 1698 O O . ARG A 1 233 ? -8.804 -5.492 9.210 1.00 97.94 233 ARG A O 1
ATOM 1705 N N . PHE A 1 234 ? -7.644 -6.669 7.697 1.00 97.75 234 PHE A N 1
ATOM 1706 C CA . PHE A 1 234 ? -8.624 -7.745 7.518 1.00 97.75 234 PHE A CA 1
ATOM 1707 C C . PHE A 1 234 ? -7.927 -8.977 6.934 1.00 97.75 234 PHE A C 1
ATOM 1709 O O . PHE A 1 234 ? -6.871 -8.843 6.309 1.00 97.75 234 PHE A O 1
ATOM 1716 N N . ARG A 1 235 ? -8.487 -10.178 7.123 1.00 97.50 235 ARG A N 1
ATOM 1717 C CA . ARG A 1 235 ? -7.949 -11.373 6.457 1.00 97.50 235 ARG A CA 1
ATOM 1718 C C . ARG A 1 235 ? -8.357 -11.379 4.995 1.00 97.50 235 ARG A C 1
ATOM 1720 O O . ARG A 1 235 ? -9.491 -11.037 4.664 1.00 97.50 235 ARG A O 1
ATOM 1727 N N . ALA A 1 236 ? -7.455 -11.793 4.117 1.00 96.94 236 ALA A N 1
ATOM 1728 C CA . ALA A 1 236 ? -7.694 -11.755 2.682 1.00 96.94 236 ALA A CA 1
ATOM 1729 C C . ALA A 1 236 ? -8.929 -12.582 2.276 1.00 96.94 236 ALA A C 1
ATOM 1731 O O . ALA A 1 236 ? -9.732 -12.126 1.466 1.00 96.94 236 ALA A O 1
ATOM 1732 N N . GLY A 1 237 ? -9.132 -13.750 2.894 1.00 96.38 237 GLY A N 1
ATOM 1733 C CA . GLY A 1 237 ? -10.283 -14.625 2.658 1.00 96.38 237 GLY A CA 1
ATOM 1734 C C . GLY A 1 237 ? -11.629 -14.016 3.066 1.00 96.38 237 GLY A C 1
ATOM 1735 O O . GLY A 1 237 ? -12.650 -14.336 2.455 1.00 96.38 237 GLY A O 1
ATOM 1736 N N . ASP A 1 238 ? -11.641 -13.077 4.017 1.00 96.50 238 ASP A N 1
ATOM 1737 C CA . ASP A 1 238 ? -12.864 -12.391 4.455 1.00 96.50 238 ASP A CA 1
ATOM 1738 C C . ASP A 1 238 ? -13.378 -11.396 3.397 1.00 96.50 238 ASP A C 1
ATOM 1740 O O . ASP A 1 238 ? -14.529 -10.957 3.450 1.00 96.50 238 ASP A O 1
ATOM 1744 N N . ALA A 1 239 ? -12.566 -11.079 2.380 1.00 94.56 239 ALA A N 1
ATOM 1745 C CA . ALA A 1 239 ? -12.999 -10.315 1.210 1.00 94.56 239 ALA A CA 1
ATOM 1746 C C . ALA A 1 239 ? -13.957 -11.105 0.289 1.00 94.56 239 ALA A C 1
ATOM 1748 O O . ALA A 1 239 ? -14.512 -10.537 -0.657 1.00 94.56 239 ALA A O 1
ATOM 1749 N N . GLY A 1 240 ? -14.179 -12.400 0.553 1.00 94.25 240 GLY A N 1
ATOM 1750 C CA . GLY A 1 240 ? -15.104 -13.246 -0.201 1.00 94.25 240 GLY A CA 1
ATOM 1751 C C . GLY A 1 240 ? -14.725 -13.321 -1.681 1.00 94.25 240 GLY A C 1
ATOM 1752 O O . GLY A 1 240 ? -13.563 -13.534 -2.018 1.00 94.25 240 GLY A O 1
ATOM 1753 N N . ASP A 1 241 ? -15.690 -13.096 -2.577 1.00 93.38 241 ASP A N 1
ATOM 1754 C CA . ASP A 1 241 ? -15.455 -13.134 -4.028 1.00 93.38 241 ASP A CA 1
ATOM 1755 C C . ASP A 1 241 ? -14.367 -12.146 -4.478 1.00 93.38 241 ASP A C 1
ATOM 1757 O O . ASP A 1 241 ? -13.635 -12.426 -5.427 1.00 93.38 241 ASP A O 1
ATOM 1761 N N . ALA A 1 242 ? -14.199 -11.018 -3.777 1.00 92.31 242 ALA A N 1
ATOM 1762 C CA . ALA A 1 242 ? -13.180 -10.032 -4.120 1.00 92.31 242 ALA A CA 1
ATOM 1763 C C . ALA A 1 242 ? -11.756 -10.569 -3.933 1.00 92.31 242 ALA A C 1
ATOM 1765 O O . ALA A 1 242 ? -10.863 -10.153 -4.669 1.00 92.31 242 ALA A O 1
ATOM 1766 N N . PHE A 1 243 ? -11.540 -11.538 -3.035 1.00 94.94 243 PHE A N 1
ATOM 1767 C CA . PHE A 1 243 ? -10.237 -12.188 -2.874 1.00 94.94 243 PHE A CA 1
ATOM 1768 C C . PHE A 1 243 ? -9.752 -12.836 -4.175 1.00 94.94 243 PHE A C 1
ATOM 1770 O O . PHE A 1 243 ? -8.573 -12.754 -4.500 1.00 94.94 243 PHE A O 1
ATOM 1777 N N . SER A 1 244 ? -10.664 -13.399 -4.974 1.00 92.75 244 SER A N 1
ATOM 1778 C CA . SER A 1 244 ? -10.311 -13.988 -6.273 1.00 92.75 244 SER A CA 1
ATOM 1779 C C . SER A 1 244 ? -9.835 -12.963 -7.311 1.00 92.75 244 SER A C 1
ATOM 1781 O O . SER A 1 244 ? -9.180 -13.339 -8.278 1.00 92.75 244 SER A O 1
ATOM 1783 N N . SER A 1 245 ? -10.140 -11.680 -7.092 1.00 92.19 245 SER A N 1
ATOM 1784 C CA . SER A 1 245 ? -9.702 -10.549 -7.921 1.00 92.19 245 SER A CA 1
ATOM 1785 C C . SER A 1 245 ? -8.467 -9.830 -7.368 1.00 92.19 245 SER A C 1
ATOM 1787 O O . SER A 1 245 ? -8.084 -8.777 -7.877 1.00 92.19 245 SER A O 1
ATOM 1789 N N . LEU A 1 246 ? -7.871 -10.343 -6.286 1.00 94.06 246 LEU A N 1
ATOM 1790 C CA . LEU A 1 246 ? -6.646 -9.787 -5.734 1.00 94.06 246 LEU A CA 1
ATOM 1791 C C . LEU A 1 246 ? -5.480 -10.136 -6.661 1.00 94.06 246 LEU A C 1
ATOM 1793 O O . LEU A 1 246 ? -5.140 -11.305 -6.843 1.00 94.06 246 LEU A O 1
ATOM 1797 N N . ALA A 1 247 ? -4.854 -9.113 -7.228 1.00 94.12 247 ALA A N 1
ATOM 1798 C CA . ALA A 1 247 ? -3.812 -9.268 -8.229 1.00 94.12 247 ALA A CA 1
ATOM 1799 C C . ALA A 1 247 ? -2.578 -8.423 -7.906 1.00 94.12 247 ALA A C 1
ATOM 1801 O O . ALA A 1 247 ? -2.640 -7.393 -7.226 1.00 94.12 247 ALA A O 1
ATOM 1802 N N . VAL A 1 248 ? -1.441 -8.854 -8.447 1.00 94.94 248 VAL A N 1
ATOM 1803 C CA . VAL A 1 248 ? -0.245 -8.017 -8.545 1.00 94.94 248 VAL A CA 1
ATOM 1804 C C . VAL A 1 248 ? -0.493 -6.966 -9.628 1.00 94.94 248 VAL A C 1
ATOM 1806 O O . VAL A 1 248 ? -0.882 -7.337 -10.733 1.00 94.94 248 VAL A O 1
ATOM 1809 N N . PRO A 1 249 ? -0.281 -5.668 -9.368 1.00 92.88 249 PRO A N 1
ATOM 1810 C CA . PRO A 1 249 ? -0.596 -4.633 -10.338 1.00 92.88 249 PRO A CA 1
ATOM 1811 C C . PRO A 1 249 ? 0.582 -4.388 -11.299 1.00 92.88 249 PRO A C 1
ATOM 1813 O O . PRO A 1 249 ? 1.190 -3.318 -11.310 1.00 92.88 249 PRO A O 1
ATOM 1816 N N . ASP A 1 250 ? 0.920 -5.401 -12.095 1.00 94.94 250 ASP A N 1
ATOM 1817 C CA . ASP A 1 250 ? 2.079 -5.434 -13.000 1.00 94.94 250 ASP A CA 1
ATOM 1818 C C . ASP A 1 250 ? 1.699 -5.582 -14.485 1.00 94.94 250 ASP A C 1
ATOM 1820 O O . ASP A 1 250 ? 2.562 -5.804 -15.332 1.00 94.94 250 ASP A O 1
ATOM 1824 N N . ASP A 1 251 ? 0.417 -5.439 -14.828 1.00 95.75 251 ASP A N 1
ATOM 1825 C CA . ASP A 1 251 ? -0.074 -5.617 -16.202 1.00 95.75 251 ASP A CA 1
ATOM 1826 C C . ASP A 1 251 ? 0.546 -4.616 -17.186 1.00 95.75 251 ASP A C 1
ATOM 1828 O O . ASP A 1 251 ? 0.864 -4.970 -18.321 1.00 95.75 251 ASP A O 1
ATOM 1832 N N . VAL A 1 252 ? 0.810 -3.385 -16.731 1.00 95.94 252 VAL A N 1
ATOM 1833 C CA . VAL A 1 252 ? 1.548 -2.378 -17.514 1.00 95.94 252 VAL A CA 1
ATOM 1834 C C . VAL A 1 252 ? 2.972 -2.864 -17.794 1.00 95.94 252 VAL A C 1
ATOM 1836 O O . VAL A 1 252 ? 3.435 -2.797 -18.931 1.00 95.94 252 VAL A O 1
ATOM 1839 N N . LEU A 1 253 ? 3.662 -3.392 -16.779 1.00 96.00 253 LEU A N 1
ATOM 1840 C CA . LEU A 1 253 ? 5.022 -3.909 -16.918 1.00 96.00 253 LEU A CA 1
ATOM 1841 C C . LEU A 1 253 ? 5.075 -5.151 -17.825 1.00 96.00 253 LEU A C 1
ATOM 1843 O O . LEU A 1 253 ? 5.971 -5.260 -18.660 1.00 96.00 253 LEU A O 1
ATOM 1847 N N . LYS A 1 254 ? 4.087 -6.050 -17.728 1.00 97.00 254 LYS A N 1
ATOM 1848 C CA . LYS A 1 254 ? 3.934 -7.201 -18.632 1.00 97.00 254 LYS A CA 1
ATOM 1849 C C . LYS A 1 254 ? 3.742 -6.756 -20.080 1.00 97.00 254 LYS A C 1
ATOM 1851 O O . LYS A 1 254 ? 4.462 -7.243 -20.948 1.00 97.00 254 LYS A O 1
ATOM 1856 N N . ALA A 1 255 ? 2.830 -5.815 -20.335 1.00 97.56 255 ALA A N 1
ATOM 1857 C CA . ALA A 1 255 ? 2.589 -5.283 -21.676 1.00 97.56 255 ALA A CA 1
ATOM 1858 C C . ALA A 1 255 ? 3.858 -4.640 -22.255 1.00 97.56 255 ALA A C 1
ATOM 1860 O O . ALA A 1 255 ? 4.199 -4.866 -23.413 1.00 97.56 255 ALA A O 1
ATOM 1861 N N . LEU A 1 256 ? 4.637 -3.927 -21.433 1.00 97.06 256 LEU A N 1
ATOM 1862 C CA . LEU A 1 256 ? 5.899 -3.327 -21.866 1.00 97.06 256 LEU A CA 1
ATOM 1863 C C . LEU A 1 256 ? 6.922 -4.332 -22.409 1.00 97.06 256 LEU A C 1
ATOM 1865 O O . LEU A 1 256 ? 7.839 -3.889 -23.096 1.00 97.06 256 LEU A O 1
ATOM 1869 N N . ARG A 1 257 ? 6.797 -5.650 -22.195 1.00 96.12 257 ARG A N 1
ATOM 1870 C CA . ARG A 1 257 ? 7.621 -6.655 -22.900 1.00 96.12 257 ARG A CA 1
ATOM 1871 C C . ARG A 1 257 ? 7.420 -6.613 -24.416 1.00 96.12 257 ARG A C 1
ATOM 1873 O O . ARG A 1 257 ? 8.380 -6.769 -25.168 1.00 96.12 257 ARG A O 1
ATOM 1880 N N . GLU A 1 258 ? 6.200 -6.330 -24.857 1.00 96.81 258 GLU A N 1
ATOM 1881 C CA . GLU A 1 258 ? 5.785 -6.299 -26.264 1.00 96.81 258 GLU A CA 1
ATOM 1882 C C . GLU A 1 258 ? 6.099 -4.963 -26.953 1.00 96.81 258 GLU A C 1
ATOM 1884 O O . GLU A 1 258 ? 5.871 -4.814 -28.155 1.00 96.81 258 GLU A O 1
ATOM 1889 N N . LEU A 1 259 ? 6.654 -3.993 -26.213 1.00 97.38 259 LEU A N 1
ATOM 1890 C CA . LEU A 1 259 ? 6.934 -2.657 -26.727 1.00 97.38 259 LEU A CA 1
ATOM 1891 C C . LEU A 1 259 ? 7.851 -2.716 -27.971 1.00 97.38 259 LEU A C 1
ATOM 1893 O O . LEU A 1 259 ? 8.977 -3.231 -27.864 1.00 97.38 259 LEU A O 1
ATOM 1897 N N . PRO A 1 260 ? 7.421 -2.148 -29.120 1.00 97.75 260 PRO A N 1
ATOM 1898 C CA . PRO A 1 260 ? 8.195 -2.139 -30.356 1.00 97.75 260 PRO A CA 1
ATOM 1899 C C . PRO A 1 260 ? 9.606 -1.577 -30.177 1.00 97.75 260 PRO A C 1
ATOM 1901 O O . PRO A 1 260 ? 9.824 -0.582 -29.474 1.00 97.75 260 PRO A O 1
ATOM 1904 N N . LEU A 1 261 ? 10.576 -2.194 -30.854 1.00 95.81 261 LEU A N 1
ATOM 1905 C CA . LEU A 1 261 ? 11.988 -1.819 -30.756 1.00 95.81 261 LEU A CA 1
ATOM 1906 C C . LEU A 1 261 ? 12.226 -0.368 -31.204 1.00 95.81 261 LEU A C 1
ATOM 1908 O O . LEU A 1 261 ? 13.084 0.322 -30.658 1.00 95.81 261 LEU A O 1
ATOM 1912 N N . GLU A 1 262 ? 11.435 0.113 -32.161 1.00 97.44 262 GLU A N 1
ATOM 1913 C CA . GLU A 1 262 ? 11.473 1.487 -32.653 1.00 97.44 262 GLU A CA 1
ATOM 1914 C C . GLU A 1 262 ? 11.171 2.492 -31.540 1.00 97.44 262 GLU A C 1
ATOM 1916 O O . GLU A 1 262 ? 11.834 3.523 -31.475 1.00 97.44 262 GLU A O 1
ATOM 1921 N N . ILE A 1 263 ? 10.227 2.177 -30.642 1.00 97.38 263 ILE A N 1
ATOM 1922 C CA . ILE A 1 263 ? 9.895 3.025 -29.490 1.00 97.38 263 ILE A CA 1
ATOM 1923 C C . ILE A 1 263 ? 11.021 2.969 -28.454 1.00 97.38 263 ILE A C 1
ATOM 1925 O O . ILE A 1 263 ? 11.439 4.006 -27.944 1.00 97.38 263 ILE A O 1
ATOM 1929 N N . ARG A 1 264 ? 11.575 1.780 -28.182 1.00 94.69 264 ARG A N 1
ATOM 1930 C CA . ARG A 1 264 ? 12.680 1.606 -27.216 1.00 94.69 264 ARG A CA 1
ATOM 1931 C C . ARG A 1 264 ? 13.933 2.396 -27.583 1.00 94.69 264 ARG A C 1
ATOM 1933 O O . ARG A 1 264 ? 14.666 2.820 -26.697 1.00 94.69 264 ARG A O 1
ATOM 1940 N N . HIS A 1 265 ? 14.183 2.592 -28.874 1.00 95.38 265 HIS A N 1
ATOM 1941 C CA . HIS A 1 265 ? 15.335 3.348 -29.364 1.00 95.38 265 HIS A CA 1
ATOM 1942 C C . HIS A 1 265 ? 15.102 4.861 -29.460 1.00 95.38 265 HIS A C 1
ATOM 1944 O O . HIS A 1 265 ? 16.027 5.581 -29.835 1.00 95.38 265 HIS A O 1
ATOM 1950 N N . LEU A 1 266 ? 13.907 5.361 -29.127 1.00 96.50 266 LEU A N 1
ATOM 1951 C CA . LEU A 1 266 ? 13.668 6.801 -29.037 1.00 96.50 266 LEU A CA 1
ATOM 1952 C C . LEU A 1 266 ? 14.442 7.412 -27.867 1.00 96.50 266 LEU A C 1
ATOM 1954 O O . LEU A 1 266 ? 14.678 6.756 -26.843 1.00 96.50 266 LEU A O 1
ATOM 1958 N N . ASP A 1 267 ? 14.775 8.693 -28.009 1.00 95.00 267 ASP A N 1
ATOM 1959 C CA . ASP A 1 267 ? 15.297 9.510 -26.917 1.00 95.00 267 ASP A CA 1
ATOM 1960 C C . ASP A 1 267 ? 14.303 9.538 -25.750 1.00 95.00 267 ASP A C 1
ATOM 1962 O O . ASP A 1 267 ? 13.087 9.576 -25.953 1.00 95.00 267 ASP A O 1
ATOM 1966 N N . GLU A 1 268 ? 14.827 9.562 -24.526 1.00 87.56 268 GLU A N 1
ATOM 1967 C CA . GLU A 1 268 ? 14.056 9.467 -23.280 1.00 87.56 268 GLU A CA 1
ATOM 1968 C C . GLU A 1 268 ? 12.852 10.421 -23.243 1.00 87.56 268 GLU A C 1
ATOM 1970 O O . GLU A 1 268 ? 11.727 9.988 -22.998 1.00 87.56 268 GLU A O 1
ATOM 1975 N N . GLY A 1 269 ? 13.066 11.693 -23.603 1.00 82.31 269 GLY A N 1
ATOM 1976 C CA . GLY A 1 269 ? 12.023 12.722 -23.576 1.00 82.31 269 GLY A CA 1
ATOM 1977 C C . GLY A 1 269 ? 10.867 12.502 -24.559 1.00 82.31 269 GLY A C 1
ATOM 1978 O O . GLY A 1 269 ? 9.791 13.037 -24.334 1.00 82.31 269 GLY A O 1
ATOM 1979 N N . VAL A 1 270 ? 11.060 11.720 -25.627 1.00 95.44 270 VAL A N 1
ATOM 1980 C CA . VAL A 1 270 ? 10.002 11.393 -26.610 1.00 95.44 270 VAL A CA 1
ATOM 1981 C C . VAL A 1 270 ? 9.447 9.987 -26.378 1.00 95.44 270 VAL A C 1
ATOM 1983 O O . VAL A 1 270 ? 8.312 9.680 -26.743 1.00 95.44 270 VAL A O 1
ATOM 1986 N N . ARG A 1 271 ? 10.239 9.115 -25.750 1.00 95.88 271 ARG A N 1
ATOM 1987 C CA . ARG A 1 271 ? 9.884 7.721 -25.503 1.00 95.88 271 ARG A CA 1
ATOM 1988 C C . ARG A 1 271 ? 8.651 7.586 -24.613 1.00 95.88 271 ARG A C 1
ATOM 1990 O O . ARG A 1 271 ? 7.798 6.764 -24.923 1.00 95.88 271 ARG A O 1
ATOM 1997 N N . SER A 1 272 ? 8.534 8.386 -23.550 1.00 95.44 272 SER A N 1
ATOM 1998 C CA . SER A 1 272 ? 7.371 8.337 -22.647 1.00 95.44 272 SER A CA 1
ATOM 1999 C C . SER A 1 272 ? 6.054 8.604 -23.396 1.00 95.44 272 SER A C 1
ATOM 2001 O O . SER A 1 272 ? 5.124 7.801 -23.314 1.00 95.44 272 SER A O 1
ATOM 2003 N N . ASP A 1 273 ? 6.008 9.652 -24.226 1.00 96.00 273 ASP A N 1
ATOM 2004 C CA . ASP A 1 273 ? 4.832 9.988 -25.044 1.00 96.00 273 ASP A CA 1
ATOM 2005 C C . ASP A 1 273 ? 4.518 8.901 -26.082 1.00 96.00 273 ASP A C 1
ATOM 2007 O O . ASP A 1 273 ? 3.357 8.541 -26.291 1.00 96.00 273 ASP A O 1
ATOM 2011 N N . ALA A 1 274 ? 5.5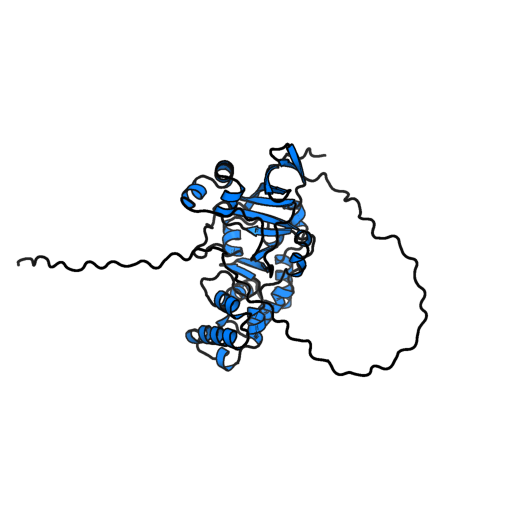51 8.332 -26.709 1.00 97.81 274 ALA A N 1
ATOM 2012 C CA . ALA A 1 274 ? 5.387 7.236 -27.657 1.00 97.81 274 ALA A CA 1
ATOM 2013 C C . ALA A 1 274 ? 4.832 5.968 -26.988 1.00 97.81 274 ALA A C 1
ATOM 2015 O O . ALA A 1 274 ? 3.969 5.307 -27.564 1.00 97.81 274 ALA A O 1
ATOM 2016 N N . ILE A 1 275 ? 5.267 5.655 -25.762 1.00 97.75 275 ILE A N 1
ATOM 2017 C CA . ILE A 1 275 ? 4.711 4.551 -24.969 1.00 97.75 275 ILE A CA 1
ATOM 2018 C C . ILE A 1 275 ? 3.238 4.829 -24.631 1.00 97.75 275 ILE A C 1
ATOM 2020 O O . ILE A 1 275 ? 2.411 3.938 -24.812 1.00 97.75 275 ILE A O 1
ATOM 2024 N N . ARG A 1 276 ? 2.874 6.050 -24.205 1.00 97.12 276 ARG A N 1
ATOM 2025 C CA . ARG A 1 276 ? 1.464 6.417 -23.940 1.00 97.12 276 ARG A CA 1
ATOM 2026 C C . ARG A 1 276 ? 0.581 6.240 -25.179 1.00 97.12 276 ARG A C 1
ATOM 2028 O O . ARG A 1 276 ? -0.502 5.659 -25.088 1.00 97.12 276 ARG A O 1
ATOM 2035 N N . SER A 1 277 ? 1.054 6.697 -26.341 1.00 97.94 277 SER A N 1
ATOM 2036 C CA . SER A 1 277 ? 0.352 6.497 -27.617 1.00 97.94 277 SER A CA 1
ATOM 2037 C C . SER A 1 277 ? 0.204 5.011 -27.936 1.00 97.94 277 SER A C 1
ATOM 2039 O O . SER A 1 277 ? -0.887 4.558 -28.264 1.00 97.94 277 SER A O 1
ATOM 2041 N N . TRP A 1 278 ? 1.277 4.235 -27.776 1.00 98.31 278 TRP A N 1
ATOM 2042 C CA . TRP A 1 278 ? 1.261 2.800 -28.035 1.00 98.31 278 TRP A CA 1
ATOM 2043 C C . TRP A 1 278 ? 0.272 2.047 -27.137 1.00 98.31 278 TRP A C 1
ATOM 2045 O O . TRP A 1 278 ? -0.470 1.209 -27.645 1.00 98.31 278 TRP A O 1
ATOM 2055 N N . PHE A 1 279 ? 0.194 2.376 -25.842 1.00 98.25 279 PHE A N 1
ATOM 2056 C CA . PHE A 1 279 ? -0.821 1.817 -24.944 1.00 98.25 279 PHE A CA 1
ATOM 2057 C C . PHE A 1 279 ? -2.238 2.188 -25.384 1.00 98.25 279 PHE A C 1
ATOM 2059 O O . PHE A 1 279 ? -3.110 1.328 -25.402 1.00 98.25 279 PHE A O 1
ATOM 2066 N N . THR A 1 280 ? -2.465 3.440 -25.785 1.00 97.69 280 THR A N 1
ATOM 2067 C CA . THR A 1 280 ? -3.778 3.886 -26.283 1.00 97.69 280 THR A CA 1
ATOM 2068 C C . THR A 1 280 ? -4.221 3.081 -27.508 1.00 97.69 280 THR A C 1
ATOM 2070 O O . THR A 1 280 ? -5.394 2.722 -27.612 1.00 97.69 280 THR A O 1
ATOM 2073 N N . ASP A 1 281 ? -3.285 2.763 -28.405 1.00 98.00 281 ASP A N 1
ATOM 2074 C CA . ASP A 1 281 ? -3.572 2.066 -29.660 1.00 98.00 281 ASP A CA 1
ATOM 2075 C C . ASP A 1 281 ? -3.625 0.533 -29.511 1.00 98.00 281 ASP A C 1
ATOM 2077 O O . ASP A 1 281 ? -4.451 -0.118 -30.152 1.00 98.00 281 ASP A O 1
ATOM 2081 N N . SER A 1 282 ? -2.746 -0.054 -28.689 1.00 98.06 282 SER A N 1
ATOM 2082 C CA . SER A 1 282 ? -2.509 -1.511 -28.634 1.00 98.06 282 SER A CA 1
ATOM 2083 C C . SER A 1 282 ? -3.083 -2.189 -27.387 1.00 98.06 282 SER A C 1
ATOM 2085 O O . SER A 1 282 ? -3.425 -3.367 -27.445 1.00 98.06 282 SER A O 1
ATOM 2087 N N . HIS A 1 283 ? -3.218 -1.455 -26.279 1.00 97.56 283 HIS A N 1
ATOM 2088 C CA . HIS A 1 283 ? -3.705 -1.956 -24.986 1.00 97.56 283 HIS A CA 1
ATOM 2089 C C . HIS A 1 283 ? -4.664 -0.936 -24.338 1.00 97.56 283 HIS A C 1
ATOM 2091 O O . HIS A 1 283 ? -4.372 -0.394 -23.264 1.00 97.56 283 HIS A O 1
ATOM 2097 N N . PRO A 1 284 ? -5.790 -0.598 -24.998 1.00 97.19 284 PRO A N 1
ATOM 2098 C CA . PRO A 1 284 ? -6.672 0.487 -24.559 1.00 97.19 284 PRO A CA 1
ATOM 2099 C C . PRO A 1 284 ? -7.268 0.265 -23.158 1.00 97.19 284 PRO A C 1
ATOM 2101 O O . PRO A 1 284 ? -7.597 1.229 -22.471 1.00 97.19 284 PRO A O 1
ATOM 2104 N N . ASP A 1 285 ? -7.373 -0.986 -22.713 1.00 95.75 285 ASP A N 1
ATOM 2105 C CA . ASP A 1 285 ? -7.770 -1.393 -21.362 1.00 95.75 285 ASP A CA 1
ATOM 2106 C C . ASP A 1 285 ? -6.732 -1.021 -20.286 1.00 95.75 285 ASP A C 1
ATOM 2108 O O . ASP A 1 285 ? -7.088 -0.742 -19.140 1.00 95.75 285 ASP A O 1
ATOM 2112 N N . LEU A 1 286 ? -5.454 -0.942 -20.664 1.00 96.00 286 LEU A N 1
ATOM 2113 C CA . LEU A 1 286 ? -4.347 -0.552 -19.790 1.00 96.00 286 LEU A CA 1
ATOM 2114 C C . LEU A 1 286 ? -3.944 0.917 -19.942 1.00 96.00 286 LEU A C 1
ATOM 2116 O O . LEU A 1 286 ? -3.162 1.403 -19.128 1.00 96.00 286 LEU A O 1
ATOM 2120 N N . ALA A 1 287 ? -4.468 1.645 -20.932 1.00 96.38 287 ALA A N 1
ATOM 2121 C CA . ALA A 1 287 ? -4.017 3.000 -21.259 1.00 96.38 287 ALA A CA 1
ATOM 2122 C C . ALA A 1 287 ? -4.068 3.965 -20.064 1.00 96.38 287 ALA A C 1
ATOM 2124 O O . ALA A 1 287 ? -3.098 4.676 -19.812 1.00 96.38 287 ALA A O 1
ATOM 2125 N N . GLN A 1 288 ? -5.142 3.940 -19.268 1.00 94.00 288 GLN A N 1
ATOM 2126 C CA . GLN A 1 288 ? -5.235 4.765 -18.056 1.00 94.00 288 GLN A CA 1
ATOM 2127 C C . GLN A 1 288 ? -4.188 4.372 -17.000 1.00 94.00 288 GLN A C 1
ATOM 2129 O O . GLN A 1 288 ? -3.638 5.233 -16.315 1.00 94.00 288 GLN A O 1
ATOM 2134 N N . TRP A 1 289 ? -3.914 3.076 -16.843 1.00 92.31 289 TRP A N 1
ATOM 2135 C CA . TRP A 1 289 ? -2.924 2.585 -15.884 1.00 92.31 289 TRP A CA 1
ATOM 2136 C C . TRP A 1 289 ? -1.500 2.895 -16.329 1.00 92.31 289 TRP A C 1
ATOM 2138 O O . TRP A 1 289 ? -0.684 3.287 -15.501 1.00 92.31 289 TRP A O 1
ATOM 2148 N N . ALA A 1 290 ? -1.216 2.781 -17.623 1.00 94.88 290 ALA A N 1
ATOM 2149 C CA . ALA A 1 290 ? 0.051 3.190 -18.205 1.00 94.88 290 ALA A CA 1
ATOM 2150 C C . ALA A 1 290 ? 0.263 4.701 -18.078 1.00 94.88 290 ALA A C 1
ATOM 2152 O O . ALA A 1 290 ? 1.353 5.131 -17.718 1.00 94.88 290 ALA A O 1
ATOM 2153 N N . ASP A 1 291 ? -0.781 5.505 -18.303 1.00 94.38 291 ASP A N 1
ATOM 2154 C CA . ASP A 1 291 ? -0.728 6.958 -18.143 1.00 94.38 291 ASP A CA 1
ATOM 2155 C C . ASP A 1 291 ? -0.322 7.352 -16.713 1.00 94.38 291 ASP A C 1
ATOM 2157 O O . ASP A 1 291 ? 0.580 8.170 -16.518 1.00 94.38 291 ASP A O 1
ATOM 2161 N N . ARG A 1 292 ? -0.912 6.679 -15.717 1.00 90.94 292 ARG A N 1
ATOM 2162 C CA . ARG A 1 292 ? -0.526 6.813 -14.307 1.00 90.94 292 ARG A CA 1
ATOM 2163 C C . ARG A 1 292 ? 0.902 6.335 -14.061 1.00 90.94 292 ARG A C 1
ATOM 2165 O O . ARG A 1 292 ? 1.683 7.067 -13.480 1.00 90.94 292 ARG A O 1
ATOM 2172 N N . ALA A 1 293 ? 1.270 5.152 -14.542 1.00 91.50 293 ALA A N 1
ATOM 2173 C CA . ALA A 1 293 ? 2.579 4.562 -14.268 1.00 91.50 293 ALA A CA 1
ATOM 2174 C C . ALA A 1 293 ? 3.763 5.267 -14.946 1.00 91.50 293 ALA A C 1
ATOM 2176 O O . ALA A 1 293 ? 4.900 5.171 -14.486 1.00 91.50 293 ALA A O 1
ATOM 2177 N N . LEU A 1 294 ? 3.505 5.989 -16.036 1.00 92.12 294 LEU A N 1
ATOM 2178 C CA . LEU A 1 294 ? 4.491 6.811 -16.737 1.00 92.12 294 LEU A CA 1
ATOM 2179 C C . LEU A 1 294 ? 4.557 8.243 -16.201 1.00 92.12 294 LEU A C 1
ATOM 2181 O O . LEU A 1 294 ? 5.417 9.011 -16.633 1.00 92.12 294 LEU A O 1
ATOM 2185 N N . ASP A 1 295 ? 3.612 8.645 -15.352 1.00 89.50 295 ASP A N 1
ATOM 2186 C CA . ASP A 1 295 ? 3.647 9.930 -14.669 1.00 89.50 295 ASP A CA 1
ATOM 2187 C C . ASP A 1 295 ? 4.556 9.804 -13.444 1.00 89.50 295 ASP A C 1
ATOM 2189 O O . ASP A 1 295 ? 4.235 9.130 -12.470 1.00 89.50 295 ASP A O 1
ATOM 2193 N N . GLU A 1 296 ? 5.712 10.465 -13.492 1.00 83.75 296 GLU A N 1
ATOM 2194 C CA . GLU A 1 296 ? 6.710 10.438 -12.415 1.00 83.75 296 GLU A CA 1
ATOM 2195 C C . GLU A 1 296 ? 6.198 11.034 -11.096 1.00 83.75 296 GLU A C 1
ATOM 2197 O O . GLU A 1 296 ? 6.822 10.848 -10.049 1.00 83.75 296 GLU A O 1
ATOM 2202 N N . THR A 1 297 ? 5.071 11.750 -11.133 1.00 81.81 297 THR A N 1
ATOM 2203 C CA . THR A 1 297 ? 4.398 12.280 -9.944 1.00 81.81 297 THR A CA 1
ATOM 2204 C C . THR A 1 297 ? 3.361 11.316 -9.360 1.00 81.81 297 THR A C 1
ATOM 2206 O O . THR A 1 297 ? 2.858 11.557 -8.260 1.00 81.81 297 THR A O 1
ATOM 2209 N N . ASN A 1 298 ? 3.065 10.209 -10.051 1.00 81.50 298 ASN A N 1
ATOM 2210 C CA . ASN A 1 298 ? 2.113 9.199 -9.613 1.00 81.50 298 ASN A CA 1
ATOM 2211 C C . ASN A 1 298 ? 2.755 8.163 -8.681 1.00 81.50 298 ASN A C 1
ATOM 2213 O O . ASN A 1 298 ? 3.916 7.782 -8.830 1.00 81.50 298 ASN A O 1
ATOM 2217 N N . LEU A 1 299 ? 1.965 7.666 -7.729 1.00 73.31 299 LEU A N 1
ATOM 2218 C CA . LEU A 1 299 ? 2.394 6.610 -6.812 1.00 73.31 299 LEU A CA 1
ATOM 2219 C C . LEU A 1 299 ? 2.455 5.246 -7.449 1.00 73.31 299 LEU A C 1
ATOM 2221 O O . LEU A 1 299 ? 3.317 4.430 -7.121 1.00 73.31 299 LEU A O 1
ATOM 2225 N N . PHE A 1 300 ? 1.483 4.993 -8.311 1.00 81.56 300 PHE A N 1
ATOM 2226 C CA . PHE A 1 300 ? 1.377 3.727 -8.974 1.00 81.56 300 PHE A CA 1
ATOM 2227 C C . PHE A 1 300 ? 2.482 3.665 -10.016 1.00 81.56 300 PHE A C 1
ATOM 2229 O O . PHE A 1 300 ? 2.362 4.275 -11.068 1.00 81.56 300 PHE A O 1
ATOM 2236 N N . ARG A 1 301 ? 3.554 2.925 -9.730 1.00 84.81 301 ARG A N 1
ATOM 2237 C CA . ARG A 1 301 ? 4.676 2.747 -10.666 1.00 84.81 301 ARG A CA 1
ATOM 2238 C C . ARG A 1 301 ? 4.419 1.663 -11.708 1.00 84.81 301 ARG A C 1
ATOM 2240 O O . ARG A 1 301 ? 5.219 1.502 -12.621 1.00 84.81 301 ARG A O 1
ATOM 2247 N N . GLY A 1 302 ? 3.346 0.883 -11.563 1.00 86.94 302 GLY A N 1
ATOM 2248 C CA . GLY A 1 302 ? 2.989 -0.188 -12.497 1.00 86.94 302 GLY A CA 1
ATOM 2249 C C . GLY A 1 302 ? 3.962 -1.358 -12.570 1.00 86.94 302 GLY A C 1
ATOM 2250 O O . GLY A 1 302 ? 3.834 -2.172 -13.478 1.00 86.94 302 GLY A O 1
ATOM 2251 N N . ASN A 1 303 ? 4.909 -1.455 -11.632 1.00 90.31 303 ASN A N 1
ATOM 2252 C CA . ASN A 1 303 ? 5.921 -2.512 -11.576 1.00 90.31 303 ASN A CA 1
ATOM 2253 C C . ASN A 1 303 ? 5.671 -3.552 -10.466 1.00 90.31 303 ASN A C 1
ATOM 2255 O O . ASN A 1 303 ? 6.533 -4.385 -10.199 1.00 90.31 303 ASN A O 1
ATOM 2259 N N . GLY A 1 304 ? 4.508 -3.502 -9.808 1.00 90.81 304 GLY A N 1
ATOM 2260 C CA . GLY A 1 304 ? 4.131 -4.428 -8.736 1.00 90.81 304 GLY A CA 1
ATOM 2261 C C . GLY A 1 304 ? 4.742 -4.136 -7.359 1.00 90.81 304 GLY A C 1
ATOM 2262 O O . GLY A 1 304 ? 4.451 -4.877 -6.415 1.00 90.81 304 GLY A O 1
ATOM 2263 N N . PHE A 1 305 ? 5.544 -3.076 -7.220 1.00 92.06 305 PHE A N 1
ATOM 2264 C CA . PHE A 1 305 ? 6.105 -2.619 -5.950 1.00 92.06 305 PHE A CA 1
ATOM 2265 C C . PHE A 1 305 ? 5.665 -1.181 -5.643 1.00 92.06 305 PHE A C 1
ATOM 2267 O O . PHE A 1 305 ? 5.787 -0.285 -6.480 1.00 92.06 305 PHE A O 1
ATOM 2274 N N . GLY A 1 306 ? 5.205 -0.950 -4.415 1.00 86.81 306 GLY A N 1
ATOM 2275 C CA . GLY A 1 306 ? 5.106 0.388 -3.836 1.00 86.81 306 GLY A CA 1
ATOM 2276 C C . GLY A 1 306 ? 6.453 0.774 -3.228 1.00 86.81 306 GLY A C 1
ATOM 2277 O O . GLY A 1 306 ? 7.180 -0.095 -2.763 1.00 86.81 306 GLY A O 1
ATOM 2278 N N . GLY A 1 307 ? 6.828 2.050 -3.248 1.00 82.38 307 GLY A N 1
ATOM 2279 C CA . GLY A 1 307 ? 8.046 2.520 -2.580 1.00 82.38 307 GLY A CA 1
ATOM 2280 C C . GLY A 1 307 ? 8.632 3.827 -3.107 1.00 82.38 307 GLY A C 1
ATOM 2281 O O . GLY A 1 307 ? 8.484 4.210 -4.276 1.00 82.38 307 GLY A O 1
ATOM 2282 N N . SER A 1 308 ? 9.322 4.528 -2.216 1.00 76.12 308 SER A N 1
ATOM 2283 C CA . SER A 1 308 ? 10.181 5.666 -2.518 1.00 76.12 308 SER A CA 1
ATOM 2284 C C . SER A 1 308 ? 11.482 5.571 -1.729 1.00 76.12 308 SER A C 1
ATOM 2286 O O . SER A 1 308 ? 11.579 4.897 -0.711 1.00 76.12 308 SER A O 1
ATOM 2288 N N . LYS A 1 309 ? 12.511 6.277 -2.207 1.00 77.44 309 LYS A N 1
ATOM 2289 C CA . LYS A 1 309 ? 13.849 6.307 -1.591 1.00 77.44 309 LYS A CA 1
ATOM 2290 C C . LYS A 1 309 ? 14.518 4.923 -1.526 1.00 77.44 309 LYS A C 1
ATOM 2292 O O . LYS A 1 309 ? 14.854 4.389 -2.576 1.00 77.44 309 LYS A O 1
ATOM 2297 N N . ALA A 1 310 ? 14.866 4.420 -0.347 1.00 77.62 310 ALA A N 1
ATOM 2298 C CA . ALA A 1 310 ? 15.596 3.162 -0.200 1.00 77.62 310 ALA A CA 1
ATOM 2299 C C . ALA A 1 310 ? 14.661 1.957 -0.014 1.00 77.62 310 ALA A C 1
ATOM 2301 O O . ALA A 1 310 ? 15.122 0.827 -0.152 1.00 77.62 310 ALA A O 1
ATOM 2302 N N . ASP A 1 311 ? 13.369 2.206 0.220 1.00 85.38 311 ASP A N 1
ATOM 2303 C CA . ASP A 1 311 ? 12.433 1.201 0.707 1.00 85.38 311 ASP A CA 1
ATOM 2304 C C . ASP A 1 311 ? 11.275 0.989 -0.266 1.00 85.38 311 ASP A C 1
ATOM 2306 O O . ASP A 1 311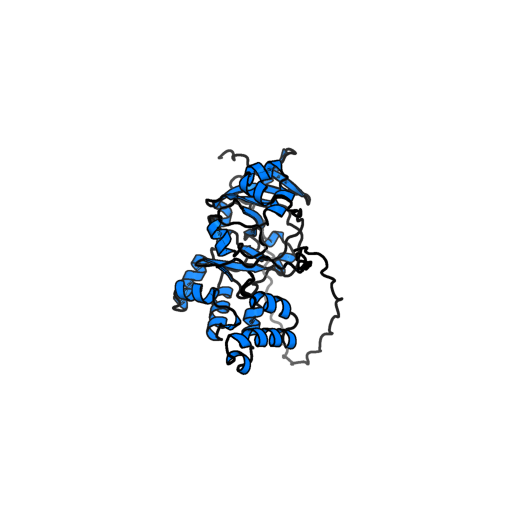 ? 10.773 1.918 -0.908 1.00 85.38 311 ASP A O 1
ATOM 2310 N N . PHE A 1 312 ? 10.846 -0.263 -0.369 1.00 91.69 312 PHE A N 1
ATOM 2311 C CA . PHE A 1 312 ? 9.708 -0.679 -1.174 1.00 91.69 312 PHE A CA 1
ATOM 2312 C C . PHE A 1 312 ? 9.036 -1.904 -0.549 1.00 91.69 312 PHE A C 1
ATOM 2314 O O . PHE A 1 312 ? 9.651 -2.622 0.240 1.00 91.69 312 PHE A O 1
ATOM 2321 N N . ALA A 1 313 ? 7.775 -2.140 -0.891 1.00 92.81 313 ALA A N 1
ATOM 2322 C CA . ALA A 1 313 ? 7.025 -3.334 -0.523 1.00 92.81 313 ALA A CA 1
ATOM 2323 C C . ALA A 1 313 ? 6.265 -3.877 -1.742 1.00 92.81 313 ALA A C 1
ATOM 2325 O O . ALA A 1 313 ? 5.878 -3.098 -2.621 1.00 92.81 313 ALA A O 1
ATOM 2326 N N . PRO A 1 314 ? 6.012 -5.194 -1.813 1.00 94.19 314 PRO A N 1
ATOM 2327 C CA . PRO A 1 314 ? 5.087 -5.747 -2.786 1.00 94.19 314 PRO A CA 1
ATOM 2328 C C . PRO A 1 314 ? 3.705 -5.120 -2.606 1.00 94.19 314 PRO A C 1
ATOM 2330 O O . PRO A 1 314 ? 3.163 -5.074 -1.502 1.00 94.19 314 PRO A O 1
ATOM 2333 N N . GLU A 1 315 ? 3.130 -4.655 -3.706 1.00 92.00 315 GLU A N 1
ATOM 2334 C CA . GLU A 1 315 ? 1.792 -4.077 -3.716 1.00 92.00 315 GLU A CA 1
ATOM 2335 C C . GLU A 1 315 ? 0.804 -5.068 -4.335 1.00 92.00 315 GLU A C 1
ATOM 2337 O O . GLU A 1 315 ? 1.149 -5.831 -5.246 1.00 92.00 315 GLU A O 1
ATOM 2342 N N . PHE A 1 316 ? -0.429 -5.059 -3.838 1.00 94.88 316 PHE A N 1
ATOM 2343 C CA . PHE A 1 316 ? -1.549 -5.806 -4.394 1.00 94.88 316 PHE A CA 1
ATOM 2344 C C . PHE A 1 316 ? -2.716 -4.858 -4.643 1.00 94.88 316 PHE A C 1
ATOM 2346 O O . PHE A 1 316 ? -2.866 -3.848 -3.957 1.00 94.88 316 PHE A O 1
ATOM 2353 N N . ARG A 1 317 ? -3.565 -5.190 -5.613 1.00 93.12 317 ARG A N 1
ATOM 2354 C CA . ARG A 1 317 ? -4.798 -4.451 -5.888 1.00 93.12 317 ARG A CA 1
ATOM 2355 C C . ARG A 1 317 ? -5.979 -5.393 -5.993 1.00 93.12 317 ARG A C 1
ATOM 2357 O O . ARG A 1 317 ? -5.841 -6.503 -6.499 1.00 93.12 317 ARG A O 1
ATOM 2364 N N . PHE A 1 318 ? -7.141 -4.908 -5.590 1.00 91.81 318 PHE A N 1
ATOM 2365 C CA . PHE A 1 318 ? -8.402 -5.518 -5.988 1.00 91.81 318 PHE A CA 1
ATOM 2366 C C . PHE A 1 318 ? -8.835 -4.924 -7.327 1.00 91.81 318 PHE A C 1
ATOM 2368 O O . PHE A 1 318 ? -8.807 -3.705 -7.501 1.00 91.81 318 PHE A O 1
ATOM 2375 N N . GLU A 1 319 ? -9.251 -5.762 -8.276 1.00 88.12 319 GLU A N 1
ATOM 2376 C CA . GLU A 1 319 ? -9.764 -5.276 -9.569 1.00 88.12 319 GLU A CA 1
ATOM 2377 C C . GLU A 1 319 ? -11.122 -4.572 -9.441 1.00 88.12 319 GLU A C 1
ATOM 2379 O O . GLU A 1 319 ? -11.519 -3.806 -10.319 1.00 88.12 319 GLU A O 1
ATOM 2384 N N . SER A 1 320 ? -11.839 -4.812 -8.342 1.00 87.06 320 SER A N 1
ATOM 2385 C CA . SER A 1 320 ? -13.144 -4.216 -8.080 1.00 87.06 320 SER A CA 1
ATOM 2386 C C . SER A 1 320 ? -13.260 -3.681 -6.657 1.00 87.06 320 SER A C 1
ATOM 2388 O O . SER A 1 320 ? -12.638 -4.176 -5.718 1.00 87.06 320 SER A O 1
ATOM 2390 N N . ILE A 1 321 ? -14.092 -2.650 -6.507 1.00 89.69 321 ILE A N 1
ATOM 2391 C CA . ILE A 1 321 ? -14.511 -2.146 -5.202 1.00 89.69 321 ILE A CA 1
ATOM 2392 C C . ILE A 1 321 ? -15.346 -3.235 -4.527 1.00 89.69 321 ILE A C 1
ATOM 2394 O O . ILE A 1 321 ? -16.323 -3.716 -5.106 1.00 89.69 321 ILE A O 1
ATOM 2398 N N . PHE A 1 322 ? -15.024 -3.573 -3.282 1.00 91.75 322 PHE A N 1
ATOM 2399 C CA . PHE A 1 322 ? -15.787 -4.549 -2.510 1.00 91.75 322 PHE A CA 1
ATOM 2400 C C . PHE A 1 322 ? -16.229 -3.986 -1.166 1.00 91.75 322 PHE A C 1
ATOM 2402 O O . PHE A 1 322 ? -15.813 -2.911 -0.738 1.00 91.75 322 PHE A O 1
ATOM 2409 N N . ARG A 1 323 ? -17.163 -4.677 -0.512 1.00 94.75 323 ARG A N 1
ATOM 2410 C CA . ARG A 1 323 ? -17.680 -4.253 0.794 1.00 94.75 323 ARG A CA 1
ATOM 2411 C C . ARG A 1 323 ? -16.661 -4.552 1.878 1.00 94.75 323 ARG A C 1
ATOM 2413 O O . ARG A 1 323 ? -16.060 -5.617 1.855 1.00 94.75 323 ARG A O 1
ATOM 2420 N N . MET A 1 324 ? -16.542 -3.642 2.841 1.00 96.06 324 MET A N 1
ATOM 2421 C CA . MET A 1 324 ? -15.713 -3.870 4.021 1.00 96.06 324 MET A CA 1
ATOM 2422 C C . MET A 1 324 ? -16.104 -5.204 4.687 1.00 96.06 324 MET A C 1
ATOM 2424 O O . MET A 1 324 ? -17.298 -5.389 4.962 1.00 96.06 324 MET A O 1
ATOM 2428 N N . PRO A 1 325 ? -15.151 -6.127 4.908 1.00 96.44 325 PRO A N 1
ATOM 2429 C CA . PRO A 1 325 ? -15.429 -7.391 5.573 1.00 96.44 325 PRO A CA 1
ATOM 2430 C C . PRO A 1 325 ? -15.892 -7.192 7.012 1.00 96.44 325 PRO A C 1
ATOM 2432 O O . PRO A 1 325 ? -15.451 -6.275 7.706 1.00 96.44 325 PRO A O 1
ATOM 2435 N N . GLU A 1 326 ? -16.778 -8.074 7.464 1.00 96.50 326 GLU A N 1
ATOM 2436 C CA . GLU A 1 326 ? -17.155 -8.146 8.873 1.00 96.50 326 GLU A CA 1
ATOM 2437 C C . GLU A 1 326 ? -15.928 -8.517 9.714 1.00 96.50 326 GLU A C 1
ATOM 2439 O O . GLU A 1 326 ? -15.179 -9.419 9.350 1.00 96.50 326 GLU A O 1
ATOM 2444 N N . GLY A 1 327 ? -15.721 -7.821 10.831 1.00 96.81 327 GLY A N 1
ATOM 2445 C CA . GLY A 1 327 ? -14.551 -8.015 11.683 1.00 96.81 327 GLY A CA 1
ATOM 2446 C C . GLY A 1 327 ? -13.288 -7.307 11.191 1.00 96.81 327 GLY A C 1
ATOM 2447 O O . GLY A 1 327 ? -12.249 -7.477 11.816 1.00 96.81 327 GLY A O 1
ATOM 2448 N N . ALA A 1 328 ? -13.348 -6.500 10.121 1.00 97.56 328 ALA A N 1
ATOM 2449 C CA . ALA A 1 328 ? -12.227 -5.639 9.748 1.00 97.56 328 ALA A CA 1
ATOM 2450 C C . ALA A 1 328 ? -11.882 -4.674 10.895 1.00 97.56 328 ALA A C 1
ATOM 2452 O O . ALA A 1 328 ? -12.762 -4.119 11.550 1.00 97.56 328 ALA A O 1
ATOM 2453 N N . GLU A 1 329 ? -10.598 -4.451 11.130 1.00 97.94 329 GLU A N 1
ATOM 2454 C CA . GLU A 1 329 ? -10.090 -3.725 12.290 1.00 97.94 329 GLU A CA 1
ATOM 2455 C C . GLU A 1 329 ? -9.434 -2.417 11.841 1.00 97.94 329 GLU A C 1
ATOM 2457 O O . GLU A 1 329 ? -8.609 -2.409 10.928 1.00 97.94 329 GLU A O 1
ATOM 2462 N N . LEU A 1 330 ? -9.788 -1.300 12.477 1.00 97.75 330 LEU A N 1
ATOM 2463 C CA . LEU A 1 330 ? -9.151 -0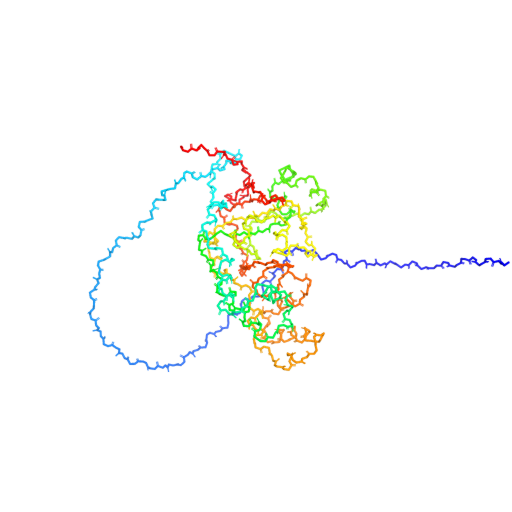.002 12.272 1.00 97.75 330 LEU A CA 1
ATOM 2464 C C . LEU A 1 330 ? -8.107 0.228 13.362 1.00 97.75 330 LEU A C 1
ATOM 2466 O O . LEU A 1 330 ? -8.437 0.333 14.545 1.00 97.75 330 LEU A O 1
ATOM 2470 N N . TRP A 1 331 ? -6.860 0.370 12.939 1.00 97.62 331 TRP A N 1
ATOM 2471 C CA . TRP A 1 331 ? -5.694 0.556 13.787 1.00 97.62 331 TRP A CA 1
ATOM 2472 C C . TRP A 1 331 ? -5.133 1.964 13.632 1.00 97.62 331 TRP A C 1
ATOM 2474 O O . TRP A 1 331 ? -4.969 2.454 12.514 1.00 97.62 331 TRP A O 1
ATOM 2484 N N . ARG A 1 332 ? -4.786 2.603 14.749 1.00 96.94 332 ARG A N 1
ATOM 2485 C CA . ARG A 1 332 ? -3.885 3.755 14.772 1.00 96.94 332 ARG A CA 1
ATOM 2486 C C . ARG A 1 332 ? -2.451 3.244 14.840 1.00 96.94 332 ARG A C 1
ATOM 2488 O O . ARG A 1 332 ? -2.139 2.419 15.693 1.00 96.94 332 ARG A O 1
ATOM 2495 N N . ILE A 1 333 ? -1.592 3.777 13.982 1.00 97.44 333 ILE A N 1
ATOM 2496 C CA . ILE A 1 333 ? -0.152 3.530 13.938 1.00 97.44 333 ILE A CA 1
ATOM 2497 C C . ILE A 1 333 ? 0.537 4.829 14.348 1.00 97.44 333 ILE A C 1
ATOM 2499 O O . ILE A 1 333 ? 0.352 5.871 13.716 1.00 97.44 333 ILE A O 1
ATOM 2503 N N . GLY A 1 334 ? 1.275 4.790 15.447 1.00 96.88 334 GLY A N 1
ATOM 2504 C CA . GLY A 1 334 ? 1.980 5.939 15.984 1.00 96.88 334 GLY A CA 1
ATOM 2505 C C . GLY A 1 334 ? 3.303 6.218 15.290 1.00 96.88 334 GLY A C 1
ATOM 2506 O O . GLY A 1 334 ? 3.810 5.360 14.569 1.00 96.88 334 GLY A O 1
ATOM 2507 N N . PRO A 1 335 ? 3.889 7.406 15.526 1.00 96.00 335 PRO A N 1
ATOM 2508 C CA . PRO A 1 335 ? 5.121 7.829 14.870 1.00 96.00 335 PRO A CA 1
ATOM 2509 C C . PRO A 1 335 ? 6.299 6.875 15.038 1.00 96.00 335 PRO A C 1
ATOM 2511 O O . PRO A 1 335 ? 7.164 6.880 14.181 1.00 96.00 335 PRO A O 1
ATOM 2514 N N . GLU A 1 336 ? 6.317 6.062 16.097 1.00 95.88 336 GLU A N 1
ATOM 2515 C CA . GLU A 1 336 ? 7.369 5.078 16.395 1.00 95.88 336 GLU A CA 1
ATOM 2516 C C . GLU A 1 336 ? 6.977 3.644 15.974 1.00 95.88 336 GLU A C 1
ATOM 2518 O O . GLU A 1 336 ? 7.651 2.681 16.330 1.00 95.88 336 GLU A O 1
ATOM 2523 N N . GLY A 1 337 ? 5.854 3.480 15.265 1.00 94.88 337 GLY A N 1
ATOM 2524 C CA . GLY A 1 337 ? 5.320 2.183 14.837 1.00 94.88 337 GLY A CA 1
ATOM 2525 C C . GLY A 1 337 ? 4.465 1.464 15.887 1.00 94.88 337 GLY A C 1
ATOM 2526 O O . GLY A 1 337 ? 4.003 0.351 15.637 1.00 94.88 337 GLY A O 1
ATOM 2527 N N . ASP A 1 338 ? 4.216 2.077 17.050 1.00 94.94 338 ASP A N 1
ATOM 2528 C CA . ASP A 1 338 ? 3.307 1.542 18.064 1.00 94.94 338 ASP A CA 1
ATOM 2529 C C . ASP A 1 338 ? 1.860 1.529 17.559 1.00 94.94 338 ASP A C 1
ATOM 2531 O O . ASP A 1 338 ? 1.396 2.481 16.933 1.00 94.94 338 ASP A O 1
ATOM 2535 N N . GLN A 1 339 ? 1.126 0.452 17.831 1.00 94.88 339 GLN A N 1
ATOM 2536 C CA . GLN A 1 339 ? -0.210 0.263 17.275 1.00 94.88 339 GLN A CA 1
ATOM 2537 C C . GLN A 1 339 ? -1.281 0.172 18.353 1.00 94.88 339 GLN A C 1
ATOM 2539 O O . GLN A 1 339 ? -1.081 -0.440 19.402 1.00 94.88 339 GLN A O 1
ATOM 2544 N N . GLN A 1 340 ? -2.439 0.759 18.062 1.00 95.44 340 GLN A N 1
ATOM 2545 C CA . GLN A 1 340 ? -3.601 0.764 18.941 1.00 95.44 340 GLN A CA 1
ATOM 2546 C C . GLN A 1 340 ? -4.869 0.493 18.131 1.00 95.44 340 GLN A C 1
ATOM 2548 O O . GLN A 1 340 ? -5.155 1.205 17.166 1.00 95.44 340 GLN A O 1
ATOM 2553 N N . LEU A 1 341 ? -5.646 -0.513 18.535 1.00 96.31 341 LEU A N 1
ATOM 2554 C CA . LEU A 1 341 ? -6.953 -0.780 17.943 1.00 96.31 341 LEU A CA 1
ATOM 2555 C C . LEU A 1 341 ? -7.928 0.344 18.318 1.00 96.31 341 LEU A C 1
ATOM 2557 O O . LEU A 1 341 ? -8.055 0.688 19.493 1.00 96.31 341 LEU A O 1
ATOM 2561 N N . ALA A 1 342 ? -8.613 0.902 17.323 1.00 96.81 342 ALA A N 1
ATOM 2562 C CA . ALA A 1 342 ? -9.526 2.030 17.497 1.00 96.81 342 ALA A CA 1
ATOM 2563 C C . ALA A 1 342 ? -10.990 1.662 17.211 1.00 96.81 342 ALA A C 1
ATOM 2565 O O . ALA A 1 342 ? -11.898 2.128 17.902 1.00 96.81 342 ALA A O 1
ATOM 2566 N N . ALA A 1 343 ? -11.239 0.826 16.199 1.00 97.38 343 ALA A N 1
ATOM 2567 C CA . ALA A 1 343 ? -12.587 0.392 15.844 1.00 97.38 343 ALA A CA 1
ATOM 2568 C C . ALA A 1 343 ? -12.601 -0.993 15.185 1.00 97.38 343 ALA A C 1
ATOM 2570 O O . ALA A 1 343 ? -11.602 -1.434 14.622 1.00 97.38 343 ALA A O 1
ATOM 2571 N N . VAL A 1 344 ? -13.760 -1.646 15.209 1.00 97.56 344 VAL A N 1
ATOM 2572 C CA . VAL A 1 344 ? -14.047 -2.891 14.483 1.00 97.56 344 VAL A CA 1
ATOM 2573 C C . VAL A 1 344 ? -15.265 -2.670 13.592 1.00 97.56 344 VAL A C 1
ATOM 2575 O O . VAL A 1 344 ? -16.245 -2.052 14.007 1.00 97.56 344 VAL A O 1
ATOM 2578 N N . PHE A 1 345 ? -15.219 -3.143 12.352 1.00 97.50 345 PHE A N 1
ATOM 2579 C CA . PHE A 1 345 ? -16.354 -3.103 11.444 1.00 97.50 345 PHE A CA 1
ATOM 2580 C C . PHE A 1 345 ? -17.316 -4.242 11.784 1.00 97.50 345 PHE A C 1
ATOM 2582 O O . PHE A 1 345 ? -17.008 -5.412 11.566 1.00 97.50 345 PHE A O 1
ATOM 2589 N N . HIS A 1 346 ? -18.481 -3.897 12.327 1.00 97.06 346 HIS A N 1
ATOM 2590 C CA . HIS A 1 346 ? -19.488 -4.853 12.771 1.00 97.06 346 HIS A CA 1
ATOM 2591 C C . HIS A 1 346 ? -20.889 -4.422 12.349 1.00 97.06 346 HIS A C 1
ATOM 2593 O O . HIS A 1 346 ? -21.258 -3.248 12.454 1.00 97.06 346 HIS A O 1
ATOM 2599 N N . ALA A 1 347 ? -21.695 -5.372 11.876 1.00 95.06 347 ALA A N 1
ATOM 2600 C CA . ALA A 1 347 ? -23.063 -5.120 11.424 1.00 95.06 347 ALA A CA 1
ATOM 2601 C C . ALA A 1 347 ? -23.156 -3.974 10.391 1.00 95.06 347 ALA A C 1
ATOM 2603 O O . ALA A 1 347 ? -24.139 -3.230 10.340 1.00 95.06 347 ALA A O 1
ATOM 2604 N N . ARG A 1 348 ? -22.146 -3.880 9.510 1.00 93.94 348 ARG A N 1
ATOM 2605 C CA . ARG A 1 348 ? -22.004 -2.871 8.438 1.00 93.94 348 ARG A CA 1
ATOM 2606 C C . ARG A 1 348 ? -21.712 -1.442 8.911 1.00 93.94 348 ARG A C 1
ATOM 2608 O O . ARG A 1 348 ? -21.911 -0.494 8.143 1.00 93.94 348 ARG A O 1
ATOM 2615 N N . GLU A 1 349 ? -21.241 -1.287 10.140 1.00 95.88 349 GLU A N 1
ATOM 2616 C CA . GLU A 1 349 ? -20.872 -0.006 10.734 1.00 95.88 349 GLU A CA 1
ATOM 2617 C C . GLU A 1 349 ? -19.554 -0.135 11.499 1.00 95.88 349 GLU A C 1
ATOM 2619 O O . GLU A 1 349 ? -19.220 -1.195 12.017 1.00 95.88 349 GLU A O 1
ATOM 2624 N N . TRP A 1 350 ? -18.798 0.956 11.590 1.00 96.75 350 TRP A N 1
ATOM 2625 C CA . TRP A 1 350 ? -17.629 0.998 12.460 1.00 96.75 350 TRP A CA 1
ATOM 2626 C C . TRP A 1 350 ? -18.073 1.160 13.915 1.00 96.75 350 TRP A C 1
ATOM 2628 O O . TRP A 1 350 ? -18.809 2.091 14.246 1.00 96.75 350 TRP A O 1
ATOM 2638 N N . ARG A 1 351 ? -17.628 0.247 14.777 1.00 96.56 351 ARG A N 1
ATOM 2639 C CA . ARG A 1 351 ? -17.850 0.257 16.223 1.00 96.56 351 ARG A CA 1
ATOM 2640 C C . ARG A 1 351 ? -16.550 0.634 16.905 1.00 96.56 351 ARG A C 1
ATOM 2642 O O . ARG A 1 351 ? -15.555 -0.066 16.756 1.00 96.56 351 ARG A O 1
ATOM 2649 N N . LEU A 1 352 ? -16.552 1.752 17.624 1.00 96.12 352 LEU A N 1
ATOM 2650 C CA . LEU A 1 352 ? -15.403 2.160 18.430 1.00 96.12 352 LEU A CA 1
ATOM 2651 C C . LEU A 1 352 ? -15.215 1.150 19.559 1.00 96.12 352 LEU A C 1
ATOM 2653 O O . LEU A 1 352 ? -16.196 0.751 20.191 1.00 96.12 352 LEU A O 1
ATOM 2657 N N . VAL A 1 353 ? -13.973 0.747 19.805 1.00 95.38 353 VAL A N 1
ATOM 2658 C CA . VAL A 1 353 ? -13.663 -0.283 20.799 1.00 95.38 353 VAL A CA 1
ATOM 2659 C C . VAL A 1 353 ? -12.577 0.172 21.756 1.00 95.38 353 VAL A C 1
ATOM 2661 O O . VAL A 1 353 ? -11.694 0.948 21.400 1.00 95.38 353 VAL A O 1
ATOM 2664 N N . ALA A 1 354 ? -12.626 -0.363 22.971 1.00 89.50 354 ALA A N 1
ATOM 2665 C CA . ALA A 1 354 ? -11.522 -0.307 23.914 1.00 89.50 354 ALA A CA 1
ATOM 2666 C C . ALA A 1 354 ? -10.959 -1.718 24.097 1.00 89.50 354 ALA A C 1
ATOM 2668 O O . ALA A 1 354 ? -11.665 -2.626 24.557 1.00 89.50 354 ALA A O 1
ATOM 2669 N N . GLU A 1 355 ? -9.687 -1.903 23.742 1.00 82.38 355 GLU A N 1
ATOM 2670 C CA . GLU A 1 355 ? -8.986 -3.157 23.998 1.00 82.38 355 GLU A CA 1
ATOM 2671 C C . GLU A 1 355 ? -8.925 -3.403 25.508 1.00 82.38 355 GLU A C 1
ATOM 2673 O O . GLU A 1 355 ? -8.463 -2.560 26.281 1.00 82.38 355 GLU A O 1
ATOM 2678 N N . GLN A 1 356 ? -9.423 -4.560 25.940 1.00 77.50 356 GLN A N 1
ATOM 2679 C CA . GLN A 1 356 ? -9.303 -4.956 27.333 1.00 77.50 356 GLN A CA 1
ATOM 2680 C C . GLN A 1 356 ? -7.949 -5.640 27.520 1.00 77.50 356 GLN A C 1
ATOM 2682 O O . GLN A 1 356 ? -7.599 -6.512 26.717 1.00 77.50 356 GLN A O 1
ATOM 2687 N N . PRO A 1 357 ? -7.181 -5.311 28.575 1.00 64.12 357 PRO A N 1
ATOM 2688 C CA . PRO A 1 357 ? -6.032 -6.122 28.932 1.00 64.12 357 PRO A CA 1
ATOM 2689 C C . PRO A 1 357 ? -6.549 -7.534 29.199 1.00 64.12 357 PRO A C 1
ATOM 2691 O O . PRO A 1 357 ? -7.322 -7.752 30.134 1.00 64.12 357 PRO A O 1
ATOM 2694 N N . GLY A 1 358 ? -6.177 -8.478 28.331 1.00 57.09 358 GLY A N 1
ATOM 2695 C CA . GLY A 1 358 ? -6.536 -9.876 28.513 1.00 57.09 358 GLY A CA 1
ATOM 2696 C C . GLY A 1 358 ? -6.126 -10.305 29.917 1.00 57.09 358 GLY A C 1
ATOM 2697 O O . GLY A 1 358 ? -5.017 -9.997 30.363 1.00 57.09 358 GLY A O 1
ATOM 2698 N N . VAL A 1 359 ? -7.024 -10.980 30.635 1.00 45.16 359 VAL A N 1
ATOM 2699 C CA . VAL A 1 359 ? -6.619 -11.709 31.835 1.00 45.16 359 VAL A CA 1
ATOM 2700 C C . VAL A 1 359 ? -5.640 -12.759 31.326 1.00 45.16 359 VAL A C 1
ATOM 2702 O O . VAL A 1 359 ? -6.056 -13.693 30.644 1.00 45.16 359 VAL A O 1
ATOM 2705 N N . ALA A 1 360 ? -4.343 -12.538 31.554 1.00 37.78 360 ALA A N 1
ATOM 2706 C CA . ALA A 1 360 ? -3.334 -13.544 31.261 1.00 37.78 360 ALA A CA 1
ATOM 2707 C C . ALA A 1 360 ? -3.793 -14.854 31.934 1.00 37.78 360 ALA A C 1
ATOM 2709 O O . ALA A 1 360 ? -4.187 -14.784 33.105 1.00 37.78 360 ALA A O 1
ATOM 2710 N N . PRO A 1 361 ? -3.850 -15.977 31.196 1.00 44.06 361 PRO A N 1
ATOM 2711 C CA . PRO A 1 361 ? -4.379 -17.232 31.719 1.00 44.06 361 PRO A CA 1
ATOM 2712 C C . PRO A 1 361 ? -3.677 -17.699 33.000 1.00 44.06 361 PRO A C 1
ATOM 2714 O O . PRO A 1 361 ? -2.460 -17.433 33.160 1.00 44.06 361 PRO A O 1
#

pLDDT: mean 81.1, std 23.89, range [25.55, 98.31]

Radius of gyration: 25.87 Å; chains: 1; bounding box: 46×115×66 Å